Protein AF-A0A9P4TIC1-F1 (afdb_monomer)

Nearest PDB structures (foldseek):
  6qt0-assembly1_t  TM=4.769E-01  e=4.081E+00  Saccharomyces cerevisiae
  8k2d-assembly1_Lm  TM=4.586E-01  e=4.921E+00  Saccharomyces cerevisiae
  7tor-assembly1_AL40  TM=4.875E-01  e=8.109E+00  Oryctolagus cuniculus

Sequence (192 aa):
MYGHSGPHRSSSDIINNLTEQINVLRAQNDSLVAQINVLQADNARLRSQLPAPPAGQGYDPPSAGVLAMPSVLESLAVCQERFRSQGALWQCSRQDCGRPAFDQTCFREGHMAWCNTHNRVITGDYTSCSIRYGERGDCFPVEWQDRPDWRDIVERAFREHKVGRKGLDNNYLNSILFSIPYTGPHSWGGWV

Organism: Curvularia kusanoi (NCBI:txid90978)

pLDDT: mean 81.1, std 17.85, range [27.55, 97.25]

Mean predicted aligned error: 14.91 Å

Foldseek 3Di:
DDDPPDDDDDPVNVVVVVVVVVVVVVVVVVVVVVVVVVVVVVVVVVVVVDPDDDPDPPPPPQDPLLLCVLLLLQLLVLVQVVCVVVVNFDAQPDPPGRHTNSDVVCLQVVQWWAFPVVGDIGGDPDPAPDPDPVVRPRGDTHGDDDDPCLVVSNVVCVVVVSDDPSPDDPVVSCCSSPPDDDPDDPPPPDDD

Structure (mmCIF, N/CA/C/O backbone):
data_AF-A0A9P4TIC1-F1
#
_entry.id   AF-A0A9P4TIC1-F1
#
loop_
_atom_site.group_PDB
_atom_site.id
_atom_site.type_symbol
_atom_site.label_atom_id
_atom_site.label_alt_id
_atom_site.label_comp_id
_atom_site.label_asym_id
_atom_site.label_entity_id
_atom_site.label_seq_id
_atom_site.pdbx_PDB_ins_code
_atom_site.Cartn_x
_atom_site.Cartn_y
_atom_site.Cartn_z
_atom_site.occupancy
_atom_site.B_iso_or_equiv
_atom_site.auth_seq_id
_atom_site.auth_comp_id
_atom_site.auth_asym_id
_atom_site.auth_atom_id
_atom_site.pdbx_PDB_model_num
ATOM 1 N N . MET A 1 1 ? 37.102 58.159 4.425 1.00 40.16 1 MET A N 1
ATOM 2 C CA . MET A 1 1 ? 36.240 57.653 3.335 1.00 40.16 1 MET A CA 1
ATOM 3 C C . MET A 1 1 ? 36.716 56.253 2.992 1.00 40.16 1 MET A C 1
ATOM 5 O O . MET A 1 1 ? 37.894 56.081 2.715 1.00 40.16 1 MET A O 1
ATOM 9 N N . TYR A 1 2 ? 35.842 55.262 3.156 1.00 43.62 2 TYR A N 1
ATOM 10 C CA . TYR A 1 2 ? 36.156 53.837 3.054 1.00 43.62 2 TYR A CA 1
ATOM 11 C C . TYR A 1 2 ? 36.197 53.393 1.587 1.00 43.62 2 TYR A C 1
ATOM 13 O O . TYR A 1 2 ? 35.207 53.547 0.880 1.00 43.62 2 TYR A O 1
ATOM 21 N N . GLY A 1 3 ? 37.322 52.826 1.149 1.00 43.94 3 GLY A N 1
ATOM 22 C CA . GLY A 1 3 ? 37.436 52.102 -0.117 1.00 43.94 3 GLY A CA 1
ATOM 23 C C . GLY A 1 3 ? 37.705 50.629 0.168 1.00 43.94 3 GLY A C 1
ATOM 24 O O . GLY A 1 3 ? 38.845 50.244 0.410 1.00 43.94 3 GLY A O 1
ATOM 25 N N . HIS A 1 4 ? 36.655 49.810 0.206 1.00 45.78 4 HIS A N 1
ATOM 26 C CA . HIS A 1 4 ? 36.779 48.353 0.231 1.00 45.78 4 HIS A CA 1
ATOM 27 C C . HIS A 1 4 ? 37.030 47.847 -1.192 1.00 45.78 4 HIS A C 1
ATOM 29 O O . HIS A 1 4 ? 36.095 47.590 -1.945 1.00 45.78 4 HIS A O 1
ATOM 35 N N . SER A 1 5 ? 38.301 47.694 -1.554 1.00 52.38 5 SER A N 1
ATOM 36 C CA . SER A 1 5 ? 38.706 46.953 -2.749 1.00 52.38 5 SER A CA 1
ATOM 37 C C . SER A 1 5 ? 38.751 45.467 -2.401 1.00 52.38 5 SER A C 1
ATOM 39 O O . SER A 1 5 ? 39.767 44.957 -1.930 1.00 52.38 5 SER A O 1
ATOM 41 N N . GLY A 1 6 ? 37.622 44.777 -2.567 1.00 55.06 6 GLY A N 1
ATOM 42 C CA . GLY A 1 6 ? 37.592 43.314 -2.528 1.00 55.06 6 GLY A CA 1
ATOM 43 C C . GLY A 1 6 ? 38.450 42.724 -3.661 1.00 55.06 6 GLY A C 1
ATOM 44 O O . GLY A 1 6 ? 38.609 43.368 -4.701 1.00 55.06 6 GLY A O 1
ATOM 45 N N . PRO A 1 7 ? 39.027 41.524 -3.491 1.00 55.94 7 PRO A N 1
ATOM 46 C CA . PRO A 1 7 ? 39.904 40.932 -4.492 1.00 55.94 7 PRO A CA 1
ATOM 47 C C . PRO A 1 7 ? 39.115 40.598 -5.767 1.00 55.94 7 PRO A C 1
ATOM 49 O O . PRO A 1 7 ? 38.289 39.685 -5.785 1.00 55.94 7 PRO A O 1
ATOM 52 N N . HIS A 1 8 ? 39.381 41.333 -6.849 1.00 60.12 8 HIS A N 1
ATOM 53 C CA . HIS A 1 8 ? 38.900 41.009 -8.191 1.00 60.12 8 HIS A CA 1
ATOM 54 C C . HIS A 1 8 ? 39.665 39.773 -8.691 1.00 60.12 8 HIS A C 1
ATOM 56 O O . HIS A 1 8 ? 40.826 39.878 -9.084 1.00 60.12 8 HIS A O 1
ATOM 62 N N . ARG A 1 9 ? 39.039 38.589 -8.664 1.00 63.38 9 ARG A N 1
ATOM 63 C CA . ARG A 1 9 ? 39.562 37.426 -9.402 1.00 63.38 9 ARG A CA 1
ATOM 64 C C . ARG A 1 9 ? 39.592 37.764 -10.892 1.00 63.38 9 ARG A C 1
ATOM 66 O O . ARG A 1 9 ? 38.620 38.316 -11.414 1.00 63.38 9 ARG A O 1
ATOM 73 N N . SER A 1 10 ? 40.692 37.441 -11.570 1.00 84.62 10 SER A N 1
ATOM 74 C CA . SER A 1 10 ? 40.793 37.636 -13.015 1.00 84.62 10 SER A CA 1
ATOM 75 C C . SER A 1 10 ? 39.791 36.725 -13.726 1.00 84.62 10 SER A C 1
ATOM 77 O O . SER A 1 10 ? 39.548 35.598 -13.291 1.00 84.62 10 SER A O 1
ATOM 79 N N . SER A 1 11 ? 39.219 37.184 -14.843 1.00 84.06 11 SER A N 1
ATOM 80 C CA . SER A 1 11 ? 38.311 36.357 -15.658 1.00 84.06 11 SER A CA 1
ATOM 81 C C . SER A 1 11 ? 38.974 35.043 -16.093 1.00 84.06 11 SER A C 1
ATOM 83 O O . SER A 1 11 ? 38.310 34.013 -16.166 1.00 84.06 11 SER A O 1
ATOM 85 N N . SER A 1 12 ? 40.296 35.049 -16.288 1.00 86.50 12 SER A N 1
ATOM 86 C CA . SER A 1 12 ? 41.080 33.853 -16.607 1.00 86.50 12 SER A CA 1
ATOM 87 C C . SER A 1 12 ? 41.099 32.826 -15.471 1.00 86.50 12 SER A C 1
ATOM 89 O O . SER A 1 12 ? 41.002 31.630 -15.734 1.00 86.50 12 SER A O 1
ATOM 91 N N . ASP A 1 13 ? 41.154 33.266 -14.210 1.00 88.00 13 ASP A N 1
ATOM 92 C CA . ASP A 1 13 ? 41.142 32.362 -13.050 1.00 88.00 13 ASP A CA 1
ATOM 93 C C . ASP A 1 13 ? 39.781 31.677 -12.908 1.00 88.00 13 ASP A C 1
ATOM 95 O O . ASP A 1 13 ? 39.695 30.499 -12.561 1.00 88.00 13 ASP A O 1
ATOM 99 N N . ILE A 1 14 ? 38.708 32.412 -13.217 1.00 88.81 14 ILE A N 1
ATOM 100 C CA . ILE A 1 14 ? 37.342 31.884 -13.233 1.00 88.81 14 ILE A CA 1
ATOM 101 C C . ILE A 1 14 ? 37.195 30.846 -14.351 1.00 88.81 14 ILE A C 1
ATOM 103 O O . ILE A 1 14 ? 36.685 29.757 -14.099 1.00 88.81 14 ILE A O 1
ATOM 107 N N . ILE A 1 15 ? 37.679 31.142 -15.562 1.00 92.00 15 ILE A N 1
ATOM 108 C CA . ILE A 1 15 ? 37.619 30.216 -16.705 1.00 92.00 15 ILE A CA 1
ATOM 109 C C . ILE A 1 15 ? 38.413 28.934 -16.424 1.00 92.00 15 ILE A C 1
ATOM 111 O O . ILE A 1 15 ? 37.911 27.838 -16.680 1.00 92.00 15 ILE A O 1
ATOM 115 N N . ASN A 1 16 ? 39.615 29.047 -15.855 1.00 92.75 16 ASN A N 1
ATOM 116 C CA . ASN A 1 16 ? 40.435 27.886 -15.504 1.00 92.75 16 ASN A CA 1
ATOM 117 C C . ASN A 1 16 ? 39.750 27.021 -14.440 1.00 92.75 16 ASN A C 1
ATOM 119 O O . ASN A 1 16 ? 39.660 25.805 -14.600 1.00 92.75 16 ASN A O 1
ATOM 123 N N . ASN A 1 17 ? 39.188 27.649 -13.404 1.00 94.56 17 ASN A N 1
ATOM 124 C CA . ASN A 1 17 ? 38.465 26.941 -12.352 1.00 94.56 17 ASN A CA 1
ATOM 125 C C . ASN A 1 17 ? 37.212 26.225 -12.890 1.00 94.56 17 ASN A C 1
ATOM 127 O O . ASN A 1 17 ? 36.980 25.063 -12.568 1.00 94.56 17 ASN A O 1
ATOM 131 N N . LEU A 1 18 ? 36.431 26.880 -13.755 1.00 94.38 18 LEU A N 1
ATOM 132 C CA . LEU A 1 18 ? 35.264 26.264 -14.398 1.00 94.38 18 LEU A CA 1
ATOM 133 C C . LEU A 1 18 ? 35.660 25.099 -15.311 1.00 94.38 18 LEU A C 1
ATOM 135 O O . LEU A 1 18 ? 34.979 24.076 -15.334 1.00 94.38 18 LEU A O 1
ATOM 139 N N . THR A 1 19 ? 36.772 25.224 -16.036 1.00 95.19 19 THR A N 1
ATOM 140 C CA . THR A 1 19 ? 37.295 24.153 -16.897 1.00 95.19 19 THR A CA 1
ATOM 141 C C . THR A 1 19 ? 37.685 22.928 -16.072 1.00 95.19 19 THR A C 1
ATOM 143 O O . THR A 1 19 ? 37.346 21.801 -16.432 1.00 95.19 19 THR A O 1
ATOM 146 N N . GLU A 1 20 ? 38.340 23.139 -14.931 1.00 95.81 20 GLU A N 1
ATOM 147 C CA . GLU A 1 20 ? 38.695 22.069 -13.999 1.00 95.81 20 GLU A CA 1
ATOM 148 C C . GLU A 1 20 ? 37.446 21.387 -13.423 1.00 95.81 20 GLU A C 1
ATOM 150 O O . GLU A 1 20 ? 37.347 20.159 -13.450 1.00 95.81 20 GLU A O 1
ATOM 155 N N . GLN A 1 21 ? 36.439 22.164 -13.011 1.00 96.00 21 GLN A N 1
ATOM 156 C CA . GLN A 1 21 ? 35.160 21.619 -12.541 1.00 96.00 21 GLN A CA 1
ATOM 157 C C . GLN A 1 21 ? 34.445 20.785 -13.612 1.00 96.00 21 GLN A C 1
ATOM 159 O O . GLN A 1 21 ? 33.943 19.704 -13.308 1.00 96.00 21 GLN A O 1
ATOM 164 N N . ILE A 1 22 ? 34.421 21.240 -14.870 1.00 96.75 22 ILE A N 1
ATOM 165 C CA . ILE A 1 22 ? 33.817 20.492 -15.985 1.00 96.75 22 ILE A CA 1
ATOM 166 C C . ILE A 1 22 ? 34.526 19.150 -16.188 1.00 96.75 22 ILE A C 1
ATOM 168 O O . ILE A 1 22 ? 33.863 18.132 -16.397 1.00 96.75 22 ILE A O 1
ATOM 172 N N . ASN A 1 23 ? 35.856 19.126 -16.100 1.00 96.31 23 ASN A N 1
ATOM 173 C CA . ASN A 1 23 ? 36.628 17.895 -16.247 1.00 96.31 23 ASN A CA 1
ATOM 174 C C . ASN A 1 23 ? 36.345 16.908 -15.107 1.00 96.31 23 ASN A C 1
ATOM 176 O O . ASN A 1 23 ? 36.155 15.719 -15.365 1.00 96.31 23 ASN A O 1
ATOM 180 N N . VAL A 1 24 ? 36.241 17.398 -13.867 1.00 97.25 24 VAL A N 1
ATOM 181 C CA . VAL A 1 24 ? 35.862 16.575 -12.708 1.00 97.25 24 VAL A CA 1
ATOM 182 C C . VAL A 1 24 ? 34.453 16.008 -12.876 1.00 97.25 24 VAL A C 1
ATOM 184 O O . VAL A 1 24 ? 34.254 14.806 -12.707 1.00 97.25 24 VAL A O 1
ATOM 187 N N . LEU A 1 25 ? 33.481 16.839 -13.260 1.00 96.69 25 LEU A N 1
ATOM 188 C CA . LEU A 1 25 ? 32.098 16.403 -13.477 1.00 96.69 25 LEU A CA 1
ATOM 189 C C . LEU A 1 25 ? 31.993 15.362 -14.595 1.00 96.69 25 LEU A C 1
ATOM 191 O O . LEU A 1 25 ? 31.240 14.398 -14.467 1.00 96.69 25 LEU A O 1
ATOM 195 N N . ARG A 1 26 ? 32.765 15.519 -15.676 1.00 97.06 26 ARG A N 1
ATOM 196 C CA . ARG A 1 26 ? 32.809 14.539 -16.766 1.00 97.06 26 ARG A CA 1
ATOM 197 C C . ARG A 1 26 ? 33.345 13.194 -16.276 1.00 97.06 26 ARG A C 1
ATOM 199 O O . ARG A 1 26 ? 32.687 12.182 -16.481 1.00 97.06 26 ARG A O 1
ATOM 206 N N . ALA A 1 27 ? 34.459 13.197 -15.544 1.00 95.25 27 ALA A N 1
ATOM 207 C CA . ALA A 1 27 ? 35.031 11.977 -14.975 1.00 95.25 27 ALA A CA 1
ATOM 208 C C . ALA A 1 27 ? 34.074 11.282 -13.986 1.00 95.25 27 ALA A C 1
ATOM 210 O O . ALA A 1 27 ? 33.971 10.054 -13.968 1.00 95.25 27 ALA A O 1
ATOM 211 N N . GLN A 1 28 ? 33.339 12.056 -13.181 1.00 96.88 28 GLN A N 1
ATOM 212 C CA . GLN A 1 28 ? 32.307 11.516 -12.293 1.00 96.88 28 GLN A CA 1
ATOM 213 C C . GLN A 1 28 ? 31.154 10.878 -13.074 1.00 96.88 28 GLN A C 1
ATOM 215 O O . GLN A 1 28 ? 30.699 9.797 -12.706 1.00 96.88 28 GLN A O 1
ATOM 220 N N . ASN A 1 29 ? 30.701 11.511 -14.158 1.00 96.25 29 ASN A N 1
ATOM 221 C CA . ASN A 1 29 ? 29.637 10.975 -15.003 1.00 96.25 29 ASN A CA 1
ATOM 222 C C . ASN A 1 29 ? 30.065 9.659 -15.673 1.00 96.25 29 ASN A C 1
ATOM 224 O O . ASN A 1 29 ? 29.351 8.664 -15.579 1.00 96.25 29 ASN A O 1
ATOM 228 N N . ASP A 1 30 ? 31.275 9.612 -16.231 1.00 96.88 30 ASP A N 1
ATOM 229 C CA . ASP A 1 30 ? 31.824 8.400 -16.850 1.00 96.88 30 ASP A CA 1
ATOM 230 C C . ASP A 1 30 ? 31.919 7.241 -15.840 1.00 96.88 30 ASP A C 1
ATOM 232 O O . ASP A 1 30 ? 31.562 6.100 -16.145 1.00 96.88 30 ASP A O 1
ATOM 236 N N . SER A 1 31 ? 32.324 7.539 -14.599 1.00 97.19 31 SER A N 1
ATOM 237 C CA . SER A 1 31 ? 32.363 6.563 -13.503 1.00 97.19 31 SER A CA 1
ATOM 238 C C . SER A 1 31 ? 30.971 6.039 -13.129 1.00 97.19 31 SER A C 1
ATOM 240 O O . SER A 1 31 ? 30.783 4.832 -12.963 1.00 97.19 31 SER A O 1
ATOM 242 N N . LEU A 1 32 ? 29.968 6.918 -13.037 1.00 96.69 32 LEU A N 1
ATOM 243 C CA . LEU A 1 32 ? 28.588 6.522 -12.741 1.00 96.69 32 LEU A CA 1
ATOM 244 C C . LEU A 1 32 ? 27.988 5.669 -13.863 1.00 96.69 32 LEU A C 1
ATOM 246 O O . LEU A 1 32 ? 27.342 4.659 -13.586 1.00 96.69 32 LEU A O 1
ATOM 250 N N . VAL A 1 33 ? 28.239 6.025 -15.124 1.00 96.19 33 VAL A N 1
ATOM 251 C CA . VAL A 1 33 ? 27.802 5.240 -16.287 1.00 96.19 33 VAL A CA 1
ATOM 252 C C . VAL A 1 33 ? 28.410 3.837 -16.253 1.00 96.19 33 VAL A C 1
ATOM 254 O O . VAL A 1 33 ? 27.696 2.853 -16.454 1.00 96.19 33 VAL A O 1
ATOM 257 N N . ALA A 1 34 ? 29.700 3.717 -15.930 1.00 95.69 34 ALA A N 1
ATOM 258 C CA . ALA A 1 34 ? 30.347 2.417 -15.776 1.00 95.69 34 ALA A CA 1
ATOM 259 C C . ALA A 1 34 ? 29.697 1.575 -14.662 1.00 95.69 34 ALA A C 1
ATOM 261 O O . ALA A 1 34 ? 29.415 0.395 -14.871 1.00 95.69 34 ALA A O 1
ATOM 262 N N . GLN A 1 35 ? 29.391 2.179 -13.508 1.00 95.81 35 GLN A N 1
ATOM 263 C CA . GLN A 1 35 ? 28.710 1.492 -12.403 1.00 95.81 35 GLN A CA 1
ATOM 264 C C . GLN A 1 35 ? 27.300 1.022 -12.784 1.00 95.81 35 GLN A C 1
ATOM 266 O O . GLN A 1 35 ? 26.925 -0.107 -12.470 1.00 95.81 35 GLN A O 1
ATOM 271 N N . ILE A 1 36 ? 26.529 1.848 -13.500 1.00 94.94 36 ILE A N 1
ATOM 272 C CA . ILE A 1 36 ? 25.192 1.480 -13.988 1.00 94.94 36 ILE A CA 1
ATOM 273 C C . ILE A 1 36 ? 25.274 0.262 -14.910 1.00 94.94 36 ILE A C 1
ATOM 275 O O . ILE A 1 36 ? 24.487 -0.670 -14.751 1.00 94.94 36 ILE A O 1
ATOM 279 N N . ASN A 1 37 ? 26.242 0.233 -15.826 1.00 95.00 37 ASN A N 1
ATOM 280 C CA . ASN A 1 37 ? 26.416 -0.890 -16.748 1.00 95.00 37 ASN A CA 1
ATOM 281 C C . ASN A 1 37 ? 26.729 -2.197 -16.004 1.00 95.00 37 ASN A C 1
ATOM 283 O O . ASN A 1 37 ? 26.164 -3.242 -16.329 1.00 95.00 37 ASN A O 1
ATOM 287 N N . VAL A 1 38 ? 27.575 -2.141 -14.968 1.00 95.88 38 VAL A N 1
ATOM 288 C CA . VAL A 1 38 ? 27.867 -3.303 -14.111 1.00 95.88 38 VAL A CA 1
ATOM 289 C C . VAL A 1 38 ? 26.603 -3.780 -13.393 1.00 95.88 38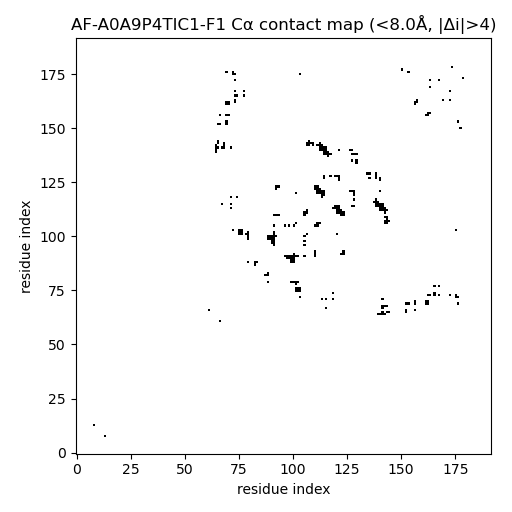 VAL A C 1
ATOM 291 O O . VAL A 1 38 ? 26.266 -4.959 -13.468 1.00 95.88 38 VAL A O 1
ATOM 294 N N . LEU A 1 39 ? 25.847 -2.870 -12.771 1.00 92.25 39 LEU A N 1
ATOM 295 C CA . LEU A 1 39 ? 24.605 -3.212 -12.068 1.00 92.25 39 LEU A CA 1
ATOM 296 C C . LEU A 1 39 ? 23.529 -3.776 -13.004 1.00 92.25 39 LEU A C 1
ATOM 298 O O . LEU A 1 39 ? 22.749 -4.642 -12.606 1.00 92.25 39 LEU A O 1
ATOM 302 N N . GLN A 1 40 ? 23.462 -3.304 -14.248 1.00 88.62 40 GLN A N 1
ATOM 303 C CA . GLN A 1 40 ? 22.560 -3.854 -15.258 1.00 88.62 40 GLN A CA 1
ATOM 304 C C . GLN A 1 40 ? 22.958 -5.279 -15.653 1.00 88.62 40 GLN A C 1
ATOM 306 O O . GLN A 1 40 ? 22.089 -6.150 -15.730 1.00 88.62 40 GLN A O 1
ATOM 311 N N . ALA A 1 41 ? 24.255 -5.535 -15.844 1.00 88.75 41 ALA A N 1
ATOM 312 C CA . ALA A 1 41 ? 24.767 -6.869 -16.142 1.00 88.75 41 ALA A CA 1
ATOM 313 C C . ALA A 1 41 ? 24.531 -7.846 -14.978 1.00 88.75 41 ALA A C 1
ATOM 315 O O . ALA A 1 41 ? 24.048 -8.960 -15.193 1.00 88.75 41 ALA A O 1
ATOM 316 N N . ASP A 1 42 ? 24.790 -7.419 -13.741 1.00 89.12 42 ASP A N 1
ATOM 317 C CA . ASP A 1 42 ? 24.531 -8.229 -12.549 1.00 89.12 42 ASP A CA 1
ATOM 318 C C . ASP A 1 42 ? 23.035 -8.522 -12.376 1.00 89.12 42 ASP A C 1
ATOM 320 O O . ASP A 1 42 ? 22.663 -9.668 -12.120 1.00 89.12 42 ASP A O 1
ATOM 324 N N . ASN A 1 43 ? 22.158 -7.536 -12.593 1.00 83.31 43 ASN A N 1
ATOM 325 C CA . ASN A 1 43 ? 20.708 -7.750 -12.571 1.00 83.31 43 ASN A CA 1
ATOM 326 C C . ASN A 1 43 ? 20.251 -8.751 -13.639 1.00 83.31 43 ASN A C 1
ATOM 328 O O . ASN A 1 43 ? 19.404 -9.602 -13.361 1.00 83.31 43 ASN A O 1
ATOM 332 N N . ALA A 1 44 ? 20.801 -8.676 -14.854 1.00 81.62 44 ALA A N 1
ATOM 333 C CA . ALA A 1 44 ? 20.499 -9.637 -15.911 1.00 81.62 44 ALA A CA 1
ATOM 334 C C . ALA A 1 44 ? 20.943 -11.055 -15.517 1.00 81.62 44 ALA A C 1
ATOM 336 O O . ALA A 1 44 ? 20.181 -12.011 -15.680 1.00 81.62 44 ALA A O 1
ATOM 337 N N . ARG A 1 45 ? 22.134 -11.187 -14.916 1.00 89.25 45 ARG A N 1
ATOM 338 C CA . ARG A 1 45 ? 22.642 -12.467 -14.410 1.00 89.25 45 ARG A CA 1
ATOM 339 C C . ARG A 1 45 ? 21.752 -13.026 -13.302 1.00 89.25 45 ARG A C 1
ATOM 341 O O . ARG A 1 45 ? 21.365 -14.187 -13.382 1.00 89.25 45 ARG A O 1
ATOM 348 N N . LEU A 1 46 ? 21.382 -12.223 -12.307 1.00 85.31 46 LEU A N 1
ATOM 349 C CA . LEU A 1 46 ? 20.502 -12.662 -11.218 1.00 85.31 46 LEU A CA 1
ATOM 350 C C . LEU A 1 46 ? 19.141 -13.122 -11.748 1.00 85.31 46 LEU A C 1
ATOM 352 O O . LEU A 1 46 ? 18.659 -14.180 -11.357 1.00 85.31 46 LEU A O 1
ATOM 356 N N . ARG A 1 47 ? 18.560 -12.395 -12.709 1.00 78.50 47 ARG A N 1
ATOM 357 C CA . ARG A 1 47 ? 17.307 -12.803 -13.362 1.00 78.50 47 ARG A CA 1
ATOM 358 C C . ARG A 1 47 ? 17.421 -14.138 -14.092 1.00 78.50 47 ARG A C 1
ATOM 360 O O . ARG A 1 47 ? 16.469 -14.902 -14.065 1.00 78.50 47 ARG A O 1
ATOM 367 N N . SER A 1 48 ? 18.569 -14.435 -14.703 1.00 79.31 48 SER A N 1
ATOM 368 C CA . SER A 1 48 ? 18.800 -15.729 -15.364 1.00 79.31 48 SER A CA 1
ATOM 369 C C . SER A 1 48 ? 18.972 -16.906 -14.394 1.00 79.31 48 SER A C 1
ATOM 371 O O . SER A 1 48 ? 18.802 -18.052 -14.793 1.00 79.31 48 SER A O 1
ATOM 373 N N . GLN A 1 49 ? 19.315 -16.629 -13.132 1.00 83.50 49 GLN A N 1
ATOM 374 C CA . GLN A 1 49 ? 19.471 -17.641 -12.081 1.00 83.50 49 GLN A CA 1
ATOM 375 C C . GLN A 1 49 ? 18.160 -17.942 -11.353 1.00 83.50 49 GLN A C 1
ATOM 377 O O . GLN A 1 49 ? 18.061 -18.959 -10.666 1.00 83.50 49 GLN A O 1
ATOM 382 N N . LEU A 1 50 ? 17.161 -17.066 -11.479 1.00 73.19 50 LEU A N 1
ATOM 383 C CA . LEU A 1 50 ? 15.841 -17.325 -10.931 1.00 73.19 50 LEU A CA 1
ATOM 384 C C . LEU A 1 50 ? 15.167 -18.427 -11.759 1.00 73.19 50 LEU A C 1
ATOM 386 O O . LEU A 1 50 ? 15.209 -18.375 -12.992 1.00 73.19 50 LEU A O 1
ATOM 390 N N . PRO A 1 51 ? 14.545 -19.428 -11.110 1.00 67.88 51 PRO A N 1
ATOM 391 C CA . PRO A 1 51 ? 13.757 -20.416 -11.826 1.00 67.88 51 PRO A CA 1
ATOM 392 C C . PRO A 1 51 ? 12.691 -19.694 -12.649 1.00 67.88 51 PRO A C 1
ATOM 394 O O . PRO A 1 51 ? 12.080 -18.730 -12.177 1.00 67.88 51 PRO A O 1
ATOM 397 N N . ALA A 1 52 ? 12.473 -20.156 -13.884 1.00 61.66 52 ALA A N 1
ATOM 398 C CA . ALA A 1 52 ? 11.354 -19.672 -14.677 1.00 61.66 52 ALA A CA 1
ATOM 399 C C . ALA A 1 52 ? 10.075 -19.815 -13.834 1.00 61.66 52 ALA A C 1
ATOM 401 O O . ALA A 1 52 ? 9.900 -20.859 -13.191 1.00 61.66 52 ALA A O 1
ATOM 402 N N . PRO A 1 53 ? 9.203 -18.789 -13.790 1.00 56.12 53 PRO A N 1
ATOM 403 C CA . PRO A 1 53 ? 7.945 -18.915 -13.076 1.00 56.12 53 PRO A CA 1
ATOM 404 C C . PRO A 1 53 ? 7.225 -20.162 -13.601 1.00 56.12 53 PRO A C 1
ATOM 406 O O . PRO A 1 53 ? 7.253 -20.408 -14.813 1.00 56.12 53 PRO A O 1
ATOM 409 N N . PRO A 1 54 ? 6.651 -20.990 -12.713 1.00 53.69 54 PRO A N 1
ATOM 410 C CA . PRO A 1 54 ? 6.064 -22.262 -13.101 1.00 53.69 54 PRO A CA 1
ATOM 411 C C . PRO A 1 54 ? 5.052 -22.040 -14.225 1.00 53.69 54 PRO A C 1
ATOM 413 O O . PRO A 1 54 ? 4.055 -21.336 -14.059 1.00 53.69 54 PRO A O 1
ATOM 416 N N . ALA A 1 55 ? 5.330 -22.632 -15.387 1.00 48.91 55 ALA A N 1
ATOM 417 C CA . ALA A 1 55 ? 4.412 -22.630 -16.511 1.00 48.91 55 ALA A CA 1
ATOM 418 C C . ALA A 1 55 ? 3.160 -23.413 -16.095 1.00 48.91 55 ALA A C 1
ATOM 420 O O . ALA A 1 55 ? 3.202 -24.636 -15.991 1.00 48.91 55 ALA A O 1
ATOM 421 N N . GLY A 1 56 ? 2.065 -22.707 -15.805 1.00 48.00 56 GLY A N 1
ATOM 422 C CA . GLY A 1 56 ? 0.770 -23.333 -15.525 1.00 48.00 56 GLY A CA 1
ATOM 423 C C . GLY A 1 56 ? 0.076 -22.939 -14.222 1.00 48.00 56 GLY A C 1
ATOM 424 O O . GLY A 1 56 ? -1.036 -23.406 -14.000 1.00 48.00 56 GLY A O 1
ATOM 425 N N . GLN A 1 57 ? 0.635 -22.058 -13.387 1.00 47.44 57 GLN A N 1
ATOM 426 C CA . GLN A 1 57 ? -0.230 -21.308 -12.471 1.00 47.44 57 GLN A CA 1
ATOM 427 C C . GLN A 1 57 ? -0.885 -20.208 -13.297 1.00 47.44 57 GLN A C 1
ATOM 429 O O . GLN A 1 57 ? -0.194 -19.303 -13.761 1.00 47.44 57 GLN A O 1
ATOM 434 N N . GLY A 1 58 ? -2.189 -20.335 -13.560 1.00 46.75 58 GLY A N 1
ATOM 435 C CA . GLY A 1 58 ? -2.977 -19.270 -14.170 1.00 46.75 58 GLY A CA 1
ATOM 436 C C . GLY A 1 58 ? -2.716 -17.991 -13.389 1.00 46.75 58 GLY A C 1
ATOM 437 O O . GLY A 1 58 ? -3.125 -17.868 -12.238 1.00 46.75 58 GLY A O 1
ATOM 438 N N . TYR A 1 59 ? -1.930 -17.088 -13.971 1.00 54.41 59 TYR A N 1
ATOM 439 C CA . TYR A 1 59 ? -1.649 -15.805 -13.358 1.00 54.41 59 TYR A CA 1
ATOM 440 C C . TYR A 1 59 ? -2.893 -14.967 -13.601 1.00 54.41 59 TYR A C 1
ATOM 442 O O . TYR A 1 59 ? -2.969 -14.219 -14.576 1.00 54.41 59 TYR A O 1
ATOM 450 N N . ASP A 1 60 ? -3.914 -15.184 -12.773 1.00 65.94 60 ASP A N 1
ATOM 451 C CA . ASP A 1 60 ? -5.124 -14.392 -12.855 1.00 65.94 60 ASP A CA 1
ATOM 452 C C . ASP A 1 60 ? -4.712 -12.938 -12.619 1.00 65.94 60 ASP A C 1
ATOM 454 O O . ASP A 1 60 ? -4.160 -12.606 -11.551 1.00 65.94 60 ASP A O 1
ATOM 458 N N . PRO A 1 61 ? -4.902 -12.062 -13.625 1.00 76.19 61 PRO A N 1
ATOM 459 C CA . PRO A 1 61 ? -4.497 -10.680 -13.498 1.00 76.19 61 PRO A CA 1
ATOM 460 C C . PRO A 1 61 ? -5.158 -10.107 -12.241 1.00 76.19 61 PRO A C 1
ATOM 462 O O . PRO A 1 61 ? -6.326 -10.405 -11.968 1.00 76.19 61 PRO A O 1
ATOM 465 N N . PRO A 1 62 ? -4.422 -9.327 -11.432 1.00 82.81 62 PRO A N 1
ATOM 466 C CA . PRO A 1 62 ? -4.967 -8.788 -10.201 1.00 82.81 62 PRO A CA 1
ATOM 467 C C . PRO A 1 62 ? -6.246 -8.015 -10.504 1.00 82.81 62 PRO A C 1
ATOM 469 O O . PRO A 1 62 ? -6.267 -7.123 -11.356 1.00 82.81 62 PRO A O 1
ATOM 472 N N . SER A 1 63 ? -7.319 -8.387 -9.805 1.00 87.62 63 SER A N 1
ATOM 473 C CA . SER A 1 63 ? -8.590 -7.684 -9.901 1.00 87.62 63 SER A CA 1
ATOM 474 C C . SER A 1 63 ? -8.396 -6.216 -9.512 1.00 87.62 63 SER A C 1
ATOM 476 O O . SER A 1 63 ? -7.444 -5.850 -8.814 1.00 87.62 63 SER A O 1
ATOM 478 N N . ALA A 1 64 ? -9.327 -5.351 -9.913 1.00 87.19 64 ALA A N 1
ATOM 479 C CA . ALA A 1 64 ? -9.282 -3.950 -9.503 1.00 87.19 64 ALA A CA 1
ATOM 480 C C . ALA A 1 64 ? -9.232 -3.792 -7.965 1.00 87.19 64 ALA A C 1
ATOM 482 O O . ALA A 1 64 ? -8.657 -2.823 -7.474 1.00 8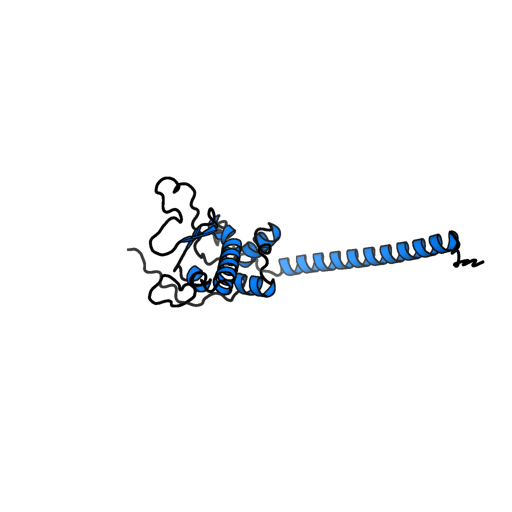7.19 64 ALA A O 1
ATOM 483 N N . GLY A 1 65 ? -9.791 -4.750 -7.209 1.00 88.94 65 GLY A N 1
ATOM 484 C CA . GLY A 1 65 ? -9.838 -4.703 -5.747 1.00 88.94 65 GLY A CA 1
ATOM 485 C C . GLY A 1 65 ? -8.462 -4.985 -5.163 1.00 88.94 65 GLY A C 1
ATOM 486 O O . GLY A 1 65 ? -7.962 -4.211 -4.351 1.00 88.94 65 GLY A O 1
ATOM 487 N N . VAL A 1 66 ? -7.795 -6.016 -5.689 1.00 90.12 66 VAL A N 1
ATOM 488 C CA . VAL A 1 66 ? -6.400 -6.344 -5.366 1.00 90.12 66 VAL A CA 1
ATOM 489 C C . VAL A 1 66 ? -5.478 -5.160 -5.652 1.00 90.12 66 VAL A C 1
ATOM 491 O O . VAL A 1 66 ? -4.668 -4.784 -4.807 1.00 90.12 66 VAL A O 1
ATOM 494 N N . LEU A 1 67 ? -5.635 -4.524 -6.817 1.00 92.12 67 LEU A N 1
ATOM 495 C CA . LEU A 1 67 ? -4.840 -3.352 -7.195 1.00 92.12 67 LEU A CA 1
ATOM 496 C C . LEU A 1 67 ? -5.104 -2.124 -6.308 1.00 92.12 67 LEU A C 1
ATOM 498 O O . LEU A 1 67 ? -4.241 -1.250 -6.211 1.00 92.12 67 LEU A O 1
ATOM 502 N N . ALA A 1 68 ? -6.271 -2.039 -5.669 1.00 93.00 68 ALA A N 1
ATOM 503 C CA . ALA A 1 68 ? -6.615 -0.963 -4.744 1.00 93.00 68 ALA A CA 1
ATOM 504 C C . ALA A 1 68 ? -6.100 -1.211 -3.314 1.00 93.00 68 ALA A C 1
ATOM 506 O O . ALA A 1 68 ? -5.902 -0.243 -2.574 1.00 93.00 68 ALA A O 1
ATOM 507 N N . MET A 1 69 ? -5.839 -2.467 -2.921 1.00 93.44 69 MET A N 1
ATOM 508 C CA . MET A 1 69 ? -5.499 -2.834 -1.536 1.00 93.44 69 MET A CA 1
ATOM 509 C C . MET A 1 69 ? -4.354 -2.018 -0.915 1.00 93.44 69 MET A C 1
ATOM 511 O O . MET A 1 69 ? -4.516 -1.597 0.231 1.00 93.44 69 MET A O 1
ATOM 515 N N . PRO A 1 70 ? -3.228 -1.721 -1.600 1.00 94.62 70 PRO A N 1
ATOM 516 C CA . PRO A 1 70 ? -2.174 -0.907 -0.992 1.00 94.62 70 PRO A CA 1
ATOM 517 C C . PRO A 1 70 ? -2.675 0.475 -0.540 1.00 94.62 70 PRO A C 1
ATOM 519 O O . PRO A 1 70 ? -2.335 0.938 0.549 1.00 94.62 70 PRO A O 1
ATOM 522 N N . SER A 1 71 ? -3.537 1.116 -1.338 1.00 94.69 71 SER A N 1
ATOM 523 C CA . SER A 1 71 ? -4.122 2.417 -0.986 1.00 94.69 71 SER A CA 1
ATOM 524 C C . SER A 1 71 ? -5.156 2.300 0.131 1.00 94.69 71 SER A C 1
ATOM 526 O O . SER A 1 71 ? -5.247 3.196 0.972 1.00 94.69 71 SER A O 1
ATOM 528 N N . VAL A 1 72 ? -5.891 1.184 0.182 1.00 94.50 72 VAL A N 1
ATOM 529 C CA . VAL A 1 72 ? -6.820 0.863 1.275 1.00 94.50 72 VAL A CA 1
ATOM 530 C C . VAL A 1 72 ? -6.084 0.717 2.604 1.00 94.50 72 VAL A C 1
ATOM 532 O O . VAL A 1 72 ? -6.488 1.338 3.584 1.00 94.50 72 VAL A O 1
ATOM 535 N N . LEU A 1 73 ? -4.983 -0.039 2.647 1.00 94.62 73 LEU A N 1
ATOM 536 C CA . LEU A 1 73 ? -4.188 -0.215 3.867 1.00 94.62 73 LEU A CA 1
ATOM 537 C C . LEU A 1 73 ? -3.614 1.114 4.375 1.00 94.62 73 LEU A C 1
ATOM 539 O O . LEU A 1 73 ? -3.670 1.394 5.573 1.00 94.62 73 LEU A O 1
ATOM 543 N N . GLU A 1 74 ? -3.122 1.959 3.465 1.00 95.25 74 GLU A N 1
ATOM 544 C CA . GLU A 1 74 ? -2.690 3.319 3.795 1.00 95.25 74 GLU A CA 1
ATOM 545 C C . GLU A 1 74 ? -3.862 4.154 4.345 1.00 95.25 74 GLU A C 1
ATOM 547 O O . GLU A 1 74 ? -3.724 4.813 5.373 1.00 95.25 74 GLU A O 1
ATOM 552 N N . SER A 1 75 ? -5.038 4.109 3.706 1.00 95.19 75 SER A N 1
ATOM 553 C CA . SER A 1 75 ? -6.231 4.829 4.176 1.00 95.19 75 SER A CA 1
ATOM 554 C C . SER A 1 75 ? -6.691 4.369 5.561 1.00 95.19 75 SER A C 1
ATOM 556 O O . SER A 1 75 ? -7.022 5.210 6.394 1.00 95.19 75 SER A O 1
ATOM 558 N N . LEU A 1 76 ? -6.680 3.061 5.833 1.00 94.62 76 LEU A N 1
ATOM 559 C CA . LEU A 1 76 ? -7.009 2.501 7.145 1.00 94.62 76 LEU A CA 1
ATOM 560 C C . LEU A 1 76 ? -6.067 3.040 8.224 1.00 94.62 76 LEU A C 1
ATOM 562 O O . LEU A 1 76 ? -6.529 3.512 9.261 1.00 94.62 76 LEU A O 1
ATOM 566 N N . ALA A 1 77 ? -4.759 3.045 7.959 1.00 94.38 77 ALA A N 1
ATOM 567 C CA . ALA A 1 77 ? -3.764 3.574 8.887 1.00 94.38 77 ALA A CA 1
ATOM 568 C C . ALA A 1 77 ? -3.959 5.073 9.168 1.00 94.38 77 ALA A C 1
ATOM 570 O O . ALA A 1 77 ? -3.983 5.483 10.329 1.00 94.38 77 ALA A O 1
ATOM 571 N N . VAL A 1 78 ? -4.198 5.875 8.126 1.00 94.94 78 VAL A N 1
ATOM 572 C CA . VAL A 1 78 ? -4.492 7.313 8.259 1.00 94.94 78 VAL A CA 1
ATOM 573 C C . VAL A 1 78 ? -5.754 7.545 9.086 1.00 94.94 78 VAL A C 1
ATOM 575 O O . VAL A 1 78 ? -5.766 8.388 9.984 1.00 94.94 78 VAL A O 1
ATOM 578 N N . CYS A 1 79 ? -6.828 6.800 8.813 1.00 93.62 79 CYS A N 1
ATOM 579 C CA . CYS A 1 79 ? -8.050 6.875 9.605 1.00 93.62 79 CYS A CA 1
ATOM 580 C C . CYS A 1 79 ? -7.772 6.515 11.065 1.00 93.62 79 CYS A C 1
ATOM 582 O O . CYS A 1 79 ? -8.168 7.259 11.960 1.00 93.62 79 CYS A O 1
ATOM 584 N N . GLN A 1 80 ? -7.039 5.433 11.316 1.00 93.69 80 GLN A N 1
ATOM 585 C CA . GLN A 1 80 ? -6.690 5.017 12.666 1.00 93.69 80 GLN A CA 1
ATOM 586 C C . GLN A 1 80 ? -5.959 6.121 13.443 1.00 93.69 80 GLN A C 1
ATOM 588 O O . GLN A 1 80 ? -6.371 6.446 14.555 1.00 93.69 80 GLN A O 1
ATOM 593 N N . GLU A 1 81 ? -4.912 6.722 12.874 1.00 94.25 81 GLU A N 1
ATOM 594 C CA . GLU A 1 81 ? -4.157 7.810 13.512 1.00 94.25 81 GLU A CA 1
ATOM 595 C C . GLU A 1 81 ? -5.008 9.064 13.732 1.00 94.25 81 GLU A C 1
ATOM 597 O O . GLU A 1 81 ? -4.987 9.665 14.813 1.00 94.25 81 GLU A O 1
ATOM 602 N N . ARG A 1 82 ? -5.823 9.432 12.739 1.00 94.31 82 ARG A N 1
ATOM 603 C CA . ARG A 1 82 ? -6.723 10.584 12.828 1.00 94.31 82 ARG A CA 1
ATOM 604 C C . ARG A 1 82 ? -7.742 10.418 13.952 1.00 94.31 82 ARG A C 1
ATOM 606 O O . ARG A 1 82 ? -7.875 11.304 14.786 1.00 94.31 82 ARG A O 1
ATOM 613 N N . PHE A 1 83 ? -8.450 9.294 14.008 1.00 93.38 83 PHE A N 1
ATOM 614 C CA . PHE A 1 83 ? -9.454 9.071 15.051 1.00 93.38 83 PHE A CA 1
ATOM 615 C C . PHE A 1 83 ? -8.816 8.850 16.427 1.00 93.38 83 PHE A C 1
ATOM 617 O O . PHE A 1 83 ? -9.383 9.275 17.433 1.00 93.38 83 PHE A O 1
ATOM 624 N N . ARG A 1 84 ? -7.612 8.261 16.485 1.00 93.62 84 ARG A N 1
ATOM 625 C CA . ARG A 1 84 ? -6.837 8.135 17.728 1.00 93.62 84 ARG A CA 1
ATOM 626 C C . ARG A 1 84 ? -6.473 9.499 18.304 1.00 93.62 84 ARG A C 1
ATOM 628 O O . ARG A 1 84 ? -6.721 9.731 19.481 1.00 93.62 84 ARG A O 1
ATOM 635 N N . SER A 1 85 ? -5.927 10.399 17.487 1.00 94.56 85 SER A N 1
ATOM 636 C CA . SER A 1 85 ? -5.537 11.746 17.936 1.00 94.56 85 SER A CA 1
ATOM 637 C C . SER A 1 85 ? -6.732 12.605 18.366 1.00 94.56 85 SER A C 1
ATOM 639 O O . SER A 1 85 ? -6.583 13.483 19.208 1.00 94.56 85 SER A O 1
ATOM 641 N N . GLN A 1 86 ? -7.927 12.312 17.848 1.00 95.25 86 GLN A N 1
ATOM 642 C CA . GLN A 1 86 ? -9.182 12.963 18.235 1.00 95.25 86 GLN A CA 1
ATOM 643 C C . GLN A 1 86 ? -9.867 12.329 19.458 1.00 95.25 86 GLN A C 1
ATOM 645 O O . GLN A 1 86 ? -10.909 12.821 19.882 1.00 95.25 86 GLN A O 1
ATOM 650 N N . GLY A 1 87 ? -9.343 11.225 20.005 1.00 93.19 87 GLY A N 1
ATOM 651 C CA . GLY A 1 87 ? -10.005 10.484 21.087 1.00 93.19 87 GLY A CA 1
ATOM 652 C C . GLY A 1 87 ? -11.332 9.831 20.674 1.00 93.19 87 GLY A C 1
ATOM 653 O O . GLY A 1 87 ? -12.139 9.484 21.528 1.00 93.19 87 GLY A O 1
ATOM 654 N N . ALA A 1 88 ? -11.561 9.661 19.370 1.00 93.25 88 ALA A N 1
ATOM 655 C CA . ALA A 1 88 ? -12.794 9.133 18.782 1.00 93.25 88 ALA A CA 1
ATOM 656 C C . ALA A 1 88 ? -12.581 7.753 18.12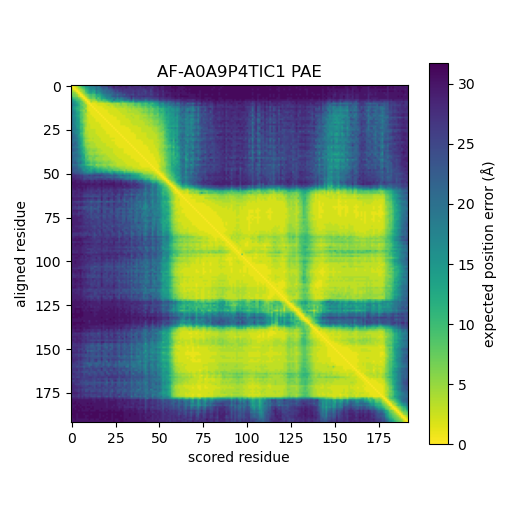8 1.00 93.25 88 ALA A C 1
ATOM 658 O O . ALA A 1 88 ? -13.359 7.322 17.273 1.00 93.25 88 ALA A O 1
ATOM 659 N N . LEU A 1 89 ? -11.495 7.062 18.490 1.00 92.50 89 LEU A N 1
ATOM 660 C CA . LEU A 1 89 ? -11.202 5.723 17.994 1.00 92.50 89 LEU A CA 1
ATOM 661 C C . LEU A 1 89 ? -12.087 4.699 18.708 1.00 92.50 89 LEU A C 1
ATOM 663 O O . LEU A 1 89 ? -11.886 4.376 19.875 1.00 92.50 89 LEU A O 1
ATOM 667 N N . TRP A 1 90 ? -13.062 4.193 17.970 1.00 90.06 90 TRP A N 1
ATOM 668 C CA . TRP A 1 90 ? -13.990 3.157 18.391 1.00 90.06 90 TRP A CA 1
ATOM 669 C C . TRP A 1 90 ? -13.406 1.761 18.142 1.00 90.06 90 TRP A C 1
ATOM 671 O O . TRP A 1 90 ? -12.385 1.601 17.465 1.00 90.06 90 TRP A O 1
ATOM 681 N N . GLN A 1 91 ? -14.046 0.748 18.724 1.00 92.31 91 GLN A N 1
ATOM 682 C CA . GLN A 1 91 ? -13.678 -0.653 18.541 1.00 92.31 91 GLN A CA 1
ATOM 683 C C . GLN A 1 91 ? -14.314 -1.237 17.276 1.00 92.31 91 GLN A C 1
ATOM 685 O O . GLN A 1 91 ? -15.320 -0.738 16.771 1.00 92.31 91 GLN A O 1
ATOM 690 N N . CYS A 1 92 ? -13.709 -2.308 16.773 1.00 90.25 92 CYS A N 1
ATOM 691 C CA . CYS A 1 92 ? -14.238 -3.149 15.716 1.00 90.25 92 CYS A CA 1
ATOM 692 C C . CYS A 1 92 ? -15.673 -3.578 16.054 1.00 90.25 92 CYS A C 1
ATOM 694 O O . CYS A 1 92 ? -15.972 -3.932 17.192 1.00 90.25 92 CYS A O 1
ATOM 696 N N . SER A 1 93 ? -16.560 -3.573 15.056 1.00 86.38 93 SER A N 1
ATOM 697 C CA . SER A 1 93 ? -17.980 -3.902 15.231 1.00 86.38 93 SER A CA 1
ATOM 698 C C . SER A 1 93 ? -18.246 -5.370 15.579 1.00 86.38 93 SER A C 1
ATOM 700 O O . SER A 1 93 ? -19.367 -5.715 15.948 1.00 86.38 93 SER A O 1
ATOM 702 N N . ARG A 1 94 ? -17.246 -6.245 15.436 1.00 88.00 94 ARG A N 1
ATOM 703 C CA . ARG A 1 94 ? -17.359 -7.669 15.747 1.00 88.00 94 ARG A CA 1
ATOM 704 C C . ARG A 1 94 ? -17.230 -7.881 17.263 1.00 88.00 94 ARG A C 1
ATOM 706 O O . ARG A 1 94 ? -16.223 -7.489 17.853 1.00 88.00 94 ARG A O 1
ATOM 713 N N . GLN A 1 95 ? -18.249 -8.492 17.878 1.00 84.38 95 GLN A N 1
ATOM 714 C CA . GLN A 1 95 ? -18.414 -8.577 19.342 1.00 84.38 95 GLN A CA 1
ATOM 715 C C . GLN A 1 95 ? -17.238 -9.240 20.082 1.00 84.38 95 GLN A C 1
ATOM 717 O O . GLN A 1 95 ? -16.976 -8.904 21.232 1.00 84.38 95 GLN A O 1
ATOM 722 N N . ASP A 1 96 ? -16.524 -10.156 19.432 1.00 89.38 96 ASP A N 1
ATOM 723 C CA . ASP A 1 96 ? -15.413 -10.946 19.975 1.00 89.38 96 ASP A CA 1
ATOM 724 C C . ASP A 1 96 ? -14.021 -10.365 19.658 1.00 89.38 96 ASP A C 1
ATOM 726 O O . ASP A 1 96 ? -13.013 -10.903 20.111 1.00 89.38 96 ASP A O 1
ATOM 730 N N . CYS A 1 97 ? -13.929 -9.274 18.889 1.00 90.25 97 CYS A N 1
ATOM 731 C CA . CYS A 1 97 ? -12.644 -8.794 18.388 1.00 90.25 97 CYS A CA 1
ATOM 732 C C . CYS A 1 97 ? -11.931 -7.825 19.344 1.00 90.25 97 CYS A C 1
ATOM 734 O O . CYS A 1 97 ? -10.733 -7.963 19.584 1.00 90.25 97 CYS A O 1
ATOM 736 N N . GLY A 1 98 ? -12.631 -6.803 19.848 1.00 90.19 98 GLY A N 1
ATOM 737 C CA . GLY A 1 98 ? -12.083 -5.793 20.770 1.00 90.19 98 GLY A CA 1
ATOM 738 C C . GLY A 1 98 ? -10.961 -4.885 20.223 1.00 90.19 98 GLY A C 1
ATOM 739 O O . GLY A 1 98 ? -10.588 -3.919 20.891 1.00 90.19 98 GLY A O 1
ATOM 740 N N . ARG A 1 99 ? -10.427 -5.145 19.020 1.00 92.69 99 ARG A N 1
ATOM 741 C CA . ARG A 1 99 ? -9.410 -4.308 18.354 1.00 92.69 99 ARG A CA 1
ATOM 742 C C . ARG A 1 99 ? -10.001 -2.975 17.866 1.00 92.69 99 ARG A C 1
ATOM 744 O O . ARG A 1 99 ? -11.221 -2.853 17.770 1.00 92.69 99 ARG A O 1
ATOM 751 N N . PRO A 1 100 ? -9.181 -1.966 17.529 1.00 92.25 100 PRO A N 1
ATOM 752 C CA . PRO A 1 100 ? -9.668 -0.710 16.953 1.00 92.25 100 PRO A CA 1
ATOM 753 C C . PRO A 1 100 ? -10.422 -0.873 15.619 1.00 92.25 100 PRO A C 1
ATOM 755 O O . PRO A 1 100 ? -10.115 -1.753 14.821 1.00 92.25 100 PRO A O 1
ATOM 758 N N . ALA A 1 101 ? -11.367 0.026 15.327 1.00 87.62 101 ALA A N 1
ATOM 759 C CA . ALA A 1 101 ? -12.249 -0.046 14.153 1.00 87.62 101 ALA A CA 1
ATOM 760 C C . ALA A 1 101 ? -11.556 0.060 12.780 1.00 87.62 101 ALA A C 1
ATOM 762 O O . ALA A 1 101 ? -12.172 -0.261 11.771 1.00 87.62 101 ALA A O 1
ATOM 763 N N . PHE A 1 102 ? -10.297 0.505 12.733 1.00 92.50 102 PHE A N 1
ATOM 764 C CA . PHE A 1 102 ? -9.493 0.623 11.507 1.00 92.50 102 PHE A CA 1
ATOM 765 C C . PHE A 1 102 ? -8.278 -0.316 11.512 1.00 92.50 102 PHE A C 1
ATOM 767 O O . PHE A 1 102 ? -7.337 -0.123 10.740 1.00 92.50 102 PHE A O 1
ATOM 774 N N . ASP A 1 103 ? -8.277 -1.310 12.403 1.00 91.31 103 ASP A N 1
ATOM 775 C CA . ASP A 1 103 ? -7.180 -2.260 12.521 1.00 91.31 103 ASP A CA 1
ATOM 776 C C . ASP A 1 103 ? -7.070 -3.106 11.246 1.00 91.31 103 ASP A C 1
ATOM 778 O O . ASP A 1 103 ? -8.035 -3.709 10.768 1.00 91.31 103 ASP A O 1
ATOM 782 N N . GLN A 1 104 ? -5.869 -3.157 10.680 1.00 90.81 104 GLN A N 1
ATOM 783 C CA . GLN A 1 104 ? -5.609 -3.881 9.438 1.00 90.81 104 GLN A CA 1
ATOM 784 C C . GLN A 1 104 ? -5.761 -5.388 9.600 1.00 90.81 104 GLN A C 1
ATOM 786 O O . GLN A 1 104 ? -6.102 -6.072 8.641 1.00 90.81 104 GLN A O 1
ATOM 791 N N . THR A 1 105 ? -5.542 -5.913 10.803 1.00 90.00 105 THR A N 1
ATOM 792 C CA . THR A 1 105 ? -5.796 -7.318 11.122 1.00 90.00 105 THR A CA 1
ATOM 793 C C . THR A 1 105 ? -7.284 -7.613 10.997 1.00 90.00 105 THR A C 1
ATOM 795 O O . THR A 1 105 ? -7.656 -8.619 10.412 1.00 90.00 105 THR A O 1
ATOM 798 N N . CYS A 1 106 ? -8.151 -6.704 11.450 1.00 90.75 106 CYS A N 1
ATOM 799 C CA . CYS A 1 106 ? -9.598 -6.845 11.278 1.00 90.75 106 CYS A CA 1
ATOM 800 C C . CYS A 1 106 ? -10.020 -6.786 9.806 1.00 90.75 106 CYS A C 1
ATOM 802 O O . CYS A 1 106 ? -10.938 -7.497 9.412 1.00 90.75 106 CYS A O 1
ATOM 804 N N . PHE A 1 107 ? -9.351 -5.971 8.987 1.00 91.25 107 PHE A N 1
ATOM 805 C CA . PHE A 1 107 ? -9.565 -5.968 7.538 1.00 91.25 107 PHE A CA 1
ATOM 806 C C . PHE A 1 107 ? -9.134 -7.299 6.895 1.00 91.25 107 PHE A C 1
ATOM 808 O O . PHE A 1 107 ? -9.872 -7.860 6.091 1.00 91.25 107 PHE A O 1
ATOM 815 N N . ARG A 1 108 ? -7.978 -7.844 7.300 1.00 89.56 108 ARG A N 1
ATOM 816 C CA . ARG A 1 108 ? -7.457 -9.145 6.837 1.00 89.56 108 ARG A CA 1
ATOM 817 C C . ARG A 1 108 ? -8.336 -10.327 7.250 1.00 89.56 108 ARG A C 1
ATOM 819 O O . ARG A 1 108 ? -8.524 -11.247 6.468 1.00 89.56 108 ARG A O 1
ATOM 826 N N . GLU A 1 109 ? -8.894 -10.279 8.456 1.00 88.38 109 GLU A N 1
ATOM 827 C CA . GLU A 1 109 ? -9.814 -11.287 9.002 1.00 88.38 109 GLU A CA 1
ATOM 828 C C . GLU A 1 109 ? -11.263 -11.122 8.493 1.00 88.38 109 GLU A C 1
ATOM 830 O O . GLU A 1 109 ? -12.156 -11.844 8.934 1.00 88.38 109 GLU A O 1
ATOM 835 N N . GLY A 1 110 ? -11.528 -10.166 7.593 1.00 88.44 110 GLY A N 1
ATOM 836 C CA . GLY A 1 110 ? -12.851 -9.968 6.995 1.00 88.44 110 GLY A CA 1
ATOM 837 C C . GLY A 1 110 ? -13.900 -9.378 7.943 1.00 88.44 110 GLY A C 1
ATOM 838 O O . GLY A 1 110 ? -15.094 -9.509 7.702 1.00 88.44 110 GLY A O 1
ATOM 839 N N . HIS A 1 111 ? -13.497 -8.710 9.029 1.00 89.75 111 HIS A N 1
ATOM 840 C CA . HIS A 1 111 ? -14.445 -8.044 9.940 1.00 89.75 111 HIS A CA 1
ATOM 841 C C . HIS A 1 111 ? -15.067 -6.788 9.319 1.00 89.75 111 HIS A C 1
ATOM 843 O O . HIS A 1 111 ? -16.052 -6.251 9.831 1.00 89.75 111 HIS A O 1
ATOM 849 N N . MET A 1 112 ? -14.435 -6.276 8.266 1.00 90.88 112 MET A N 1
ATOM 850 C CA . MET A 1 112 ? -14.858 -5.100 7.532 1.00 90.88 112 MET A CA 1
ATOM 851 C C . MET A 1 112 ? -14.360 -5.180 6.089 1.00 90.88 112 MET A C 1
ATOM 853 O O . MET A 1 112 ? -13.314 -5.771 5.822 1.00 90.88 112 MET A O 1
ATOM 857 N N . ALA A 1 113 ? -15.056 -4.493 5.192 1.00 90.94 113 ALA A N 1
ATOM 858 C CA . ALA A 1 113 ? -14.572 -4.175 3.855 1.00 90.94 113 ALA A CA 1
ATOM 859 C C . ALA A 1 113 ? -14.269 -2.672 3.751 1.00 90.94 113 ALA A C 1
ATOM 861 O O . ALA A 1 113 ? -14.637 -1.871 4.617 1.00 90.94 113 ALA A O 1
ATOM 862 N N . TRP A 1 114 ? -13.604 -2.260 2.677 1.00 91.00 114 TRP A N 1
ATOM 863 C CA . TRP A 1 114 ? -13.343 -0.852 2.392 1.00 91.00 114 TRP A CA 1
ATOM 864 C C . TRP A 1 114 ? -14.014 -0.431 1.095 1.00 91.00 114 TRP A C 1
ATOM 866 O O . TRP A 1 114 ? -13.768 -1.015 0.048 1.00 91.00 114 TRP A O 1
ATOM 876 N N . CYS A 1 115 ? -14.819 0.625 1.117 1.00 90.25 115 CYS A N 1
ATOM 877 C CA . CYS A 1 115 ? -15.290 1.228 -0.119 1.00 90.25 115 CYS A CA 1
ATOM 878 C C . CYS A 1 115 ? -14.179 2.083 -0.724 1.00 90.25 115 CYS A C 1
ATOM 880 O O . CYS A 1 115 ? -13.870 3.155 -0.201 1.00 90.25 115 CYS A O 1
ATOM 882 N N . ASN A 1 116 ? -13.618 1.651 -1.850 1.00 86.62 116 ASN A N 1
ATOM 883 C CA . ASN A 1 116 ? -12.604 2.416 -2.566 1.00 86.62 116 ASN A CA 1
ATOM 884 C C . ASN A 1 116 ? -13.173 3.717 -3.156 1.00 86.62 116 ASN A C 1
ATOM 886 O O . ASN A 1 116 ? -12.516 4.750 -3.095 1.00 86.62 116 ASN A O 1
ATOM 890 N N . THR A 1 117 ? -14.414 3.693 -3.655 1.00 86.31 117 THR A N 1
ATOM 891 C CA . THR A 1 117 ? -15.081 4.863 -4.259 1.00 86.31 117 THR A CA 1
ATOM 892 C C . THR A 1 117 ? -15.262 6.008 -3.265 1.00 86.31 117 THR A C 1
ATOM 894 O O . THR A 1 117 ? -14.962 7.156 -3.570 1.00 86.31 117 THR A O 1
ATOM 897 N N . HIS A 1 118 ? -15.721 5.695 -2.052 1.00 85.81 118 HIS A N 1
ATOM 898 C CA . HIS A 1 118 ? -16.034 6.691 -1.021 1.00 85.81 118 HIS A CA 1
ATOM 899 C C . HIS A 1 118 ? -14.962 6.796 0.071 1.00 85.81 118 HIS A C 1
ATOM 901 O O . HIS A 1 118 ? -15.137 7.545 1.031 1.00 85.81 118 HIS A O 1
ATOM 907 N N . ASN A 1 119 ? -13.879 6.026 -0.059 1.00 87.75 119 ASN A N 1
ATOM 908 C CA . ASN A 1 119 ? -12.752 5.963 0.865 1.00 87.75 119 ASN A CA 1
ATOM 909 C C . ASN A 1 119 ? -13.182 5.816 2.340 1.00 87.75 119 ASN A C 1
ATOM 911 O O . ASN A 1 119 ? -12.829 6.639 3.187 1.00 87.75 119 ASN A O 1
ATOM 915 N N . ARG A 1 120 ? -13.979 4.780 2.642 1.00 88.06 120 ARG A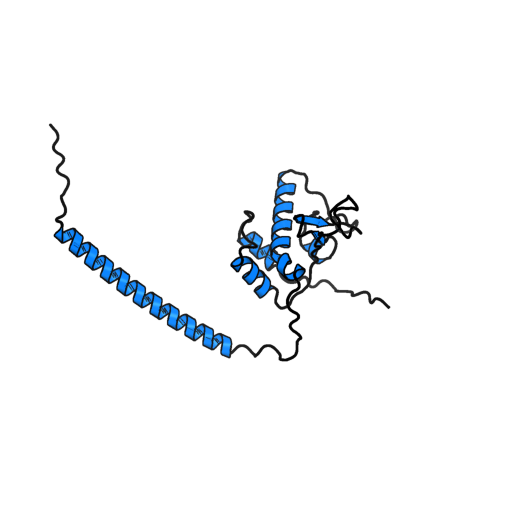 N 1
ATOM 916 C CA . ARG A 1 120 ? -14.516 4.525 3.991 1.00 88.06 120 ARG A CA 1
ATOM 917 C C . ARG A 1 120 ? -14.738 3.048 4.295 1.00 88.06 120 ARG A C 1
ATOM 919 O O . ARG A 1 120 ? -14.984 2.256 3.389 1.00 88.06 120 ARG A O 1
ATOM 926 N N . VAL A 1 121 ? -14.756 2.718 5.585 1.00 88.88 121 VAL A N 1
ATOM 927 C CA . VAL A 1 121 ? -15.081 1.376 6.088 1.00 88.88 121 VAL A CA 1
ATOM 928 C C . VAL A 1 121 ? -16.544 1.015 5.802 1.00 88.88 121 VAL A C 1
ATOM 930 O O . VAL A 1 121 ? -17.446 1.857 5.897 1.00 88.88 121 VAL A O 1
ATOM 933 N N . ILE A 1 122 ? -16.752 -0.256 5.474 1.00 87.19 122 ILE A N 1
ATOM 934 C CA . ILE A 1 122 ? -18.024 -0.967 5.410 1.00 87.19 122 ILE A CA 1
ATOM 935 C C . ILE A 1 122 ? -17.985 -2.030 6.521 1.00 87.19 122 ILE A C 1
ATOM 937 O O . ILE A 1 122 ? -17.110 -2.892 6.510 1.00 87.19 122 ILE A O 1
ATOM 941 N N . THR A 1 123 ? -18.881 -1.945 7.504 1.00 81.44 123 THR A N 1
ATOM 942 C CA . THR A 1 123 ? -18.947 -2.873 8.650 1.00 81.44 123 THR A CA 1
ATOM 943 C C . THR A 1 123 ? -20.191 -3.762 8.585 1.00 81.44 123 THR A C 1
ATOM 945 O O . THR A 1 123 ? -21.167 -3.387 7.950 1.00 81.44 123 THR A O 1
ATOM 948 N N . GLY A 1 124 ? -20.201 -4.899 9.289 1.00 69.31 124 GLY A N 1
ATOM 949 C CA . GLY A 1 124 ? -21.388 -5.765 9.414 1.00 69.31 124 GLY A CA 1
ATOM 950 C C . GLY A 1 124 ? -21.857 -6.373 8.086 1.00 69.31 124 GLY A C 1
ATOM 951 O O . GLY A 1 124 ? -21.051 -6.579 7.187 1.00 69.31 124 GLY A O 1
ATOM 952 N N . ASP A 1 125 ? -23.164 -6.611 7.952 1.00 61.47 125 ASP A N 1
ATOM 953 C CA . ASP A 1 125 ? -23.770 -7.218 6.751 1.00 61.47 125 ASP A CA 1
ATOM 954 C C . ASP A 1 125 ? -23.985 -6.212 5.602 1.00 61.47 125 ASP A C 1
ATOM 956 O O . ASP A 1 125 ? -24.678 -6.493 4.618 1.00 61.47 125 ASP A O 1
ATOM 960 N N . TYR A 1 126 ? -23.455 -4.992 5.727 1.00 64.44 126 TYR A N 1
ATOM 961 C CA . TYR A 1 126 ? -23.622 -3.980 4.695 1.00 64.44 126 TYR A CA 1
ATOM 962 C C . TYR A 1 126 ? -22.748 -4.325 3.487 1.00 64.44 126 TYR A C 1
ATOM 964 O O . TYR A 1 126 ? -21.536 -4.448 3.594 1.00 64.44 126 TYR A O 1
ATOM 972 N N . THR A 1 127 ? -23.354 -4.398 2.304 1.00 62.91 127 THR A N 1
ATOM 973 C CA . THR A 1 127 ? -22.625 -4.557 1.032 1.00 62.91 127 THR A CA 1
ATOM 974 C C . THR A 1 127 ? -22.191 -3.220 0.423 1.00 62.91 127 THR A C 1
ATOM 976 O O . THR A 1 127 ? -21.455 -3.183 -0.561 1.00 62.91 127 THR A O 1
ATOM 979 N N . SER A 1 128 ? -22.634 -2.097 1.000 1.00 64.31 128 SER A N 1
ATOM 980 C CA . SER A 1 128 ? -22.367 -0.749 0.497 1.00 64.31 128 SER A CA 1
ATOM 981 C C . SER A 1 128 ? -22.140 0.242 1.626 1.00 64.31 128 SER A C 1
ATOM 983 O O . SER A 1 128 ? -22.755 0.157 2.687 1.00 64.31 128 SER A O 1
ATOM 985 N N . CYS A 1 129 ? -21.322 1.260 1.370 1.00 74.38 129 CYS A N 1
ATOM 986 C CA . CYS A 1 129 ? -21.092 2.310 2.349 1.00 74.38 129 CYS A CA 1
ATOM 987 C C . CYS A 1 129 ? -22.170 3.413 2.334 1.00 74.38 129 CYS A C 1
ATOM 989 O O . CYS A 1 129 ? -22.251 4.193 3.281 1.00 74.38 129 CYS A O 1
ATOM 991 N N . SER A 1 130 ? -23.000 3.531 1.291 1.00 64.62 130 SER A N 1
ATOM 992 C CA . SER A 1 130 ? -24.091 4.513 1.268 1.00 64.62 130 SER A CA 1
ATOM 993 C C . SER A 1 130 ? -25.334 3.980 1.994 1.00 64.62 130 SER A C 1
ATOM 995 O O . SER A 1 130 ? -25.728 2.826 1.846 1.00 64.62 130 SER A O 1
ATOM 997 N N . ILE A 1 131 ? -25.961 4.838 2.806 1.00 57.84 131 ILE A N 1
ATOM 998 C CA . ILE A 1 131 ? -27.212 4.531 3.528 1.00 57.84 131 ILE A CA 1
ATOM 999 C C . ILE A 1 131 ? -28.429 4.716 2.596 1.00 57.84 131 ILE A C 1
ATOM 1001 O O . ILE A 1 131 ? -29.501 4.165 2.837 1.00 57.84 131 ILE A O 1
ATOM 1005 N N . ARG A 1 132 ? -28.282 5.477 1.499 1.00 55.72 132 ARG A N 1
ATOM 1006 C CA . ARG A 1 132 ? -29.371 5.801 0.567 1.00 55.72 132 ARG A CA 1
ATOM 1007 C C . ARG A 1 132 ? -29.398 4.825 -0.609 1.00 55.72 132 ARG A C 1
ATOM 1009 O O . ARG A 1 132 ? -28.467 4.754 -1.403 1.00 55.72 132 ARG A O 1
ATOM 1016 N N . TYR A 1 133 ? -30.517 4.113 -0.733 1.00 49.16 133 TYR A N 1
ATOM 1017 C CA . TYR A 1 133 ? -30.779 3.034 -1.697 1.00 49.16 133 TYR A CA 1
ATOM 1018 C C . TYR A 1 133 ? -30.535 3.417 -3.180 1.00 49.16 133 TYR A C 1
ATOM 1020 O O . TYR A 1 133 ? -30.305 2.531 -3.996 1.00 49.16 133 TYR A O 1
ATOM 1028 N N . GLY A 1 134 ? -30.549 4.715 -3.524 1.00 53.06 134 GLY A N 1
ATOM 1029 C CA . GLY A 1 134 ? -30.386 5.232 -4.894 1.00 53.06 134 GLY A CA 1
ATOM 1030 C C . GLY A 1 134 ? -28.954 5.576 -5.339 1.00 53.06 134 GLY A C 1
ATOM 1031 O O . GLY A 1 134 ? -28.739 5.771 -6.527 1.00 53.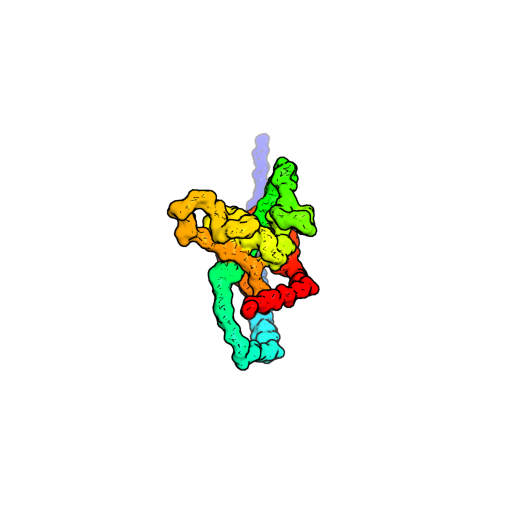06 134 GLY A O 1
ATOM 1032 N N . GLU A 1 135 ? -27.972 5.613 -4.431 1.00 55.16 135 GLU A N 1
ATOM 1033 C CA . GLU A 1 135 ? -26.547 5.893 -4.735 1.00 55.16 135 GLU A CA 1
ATOM 1034 C C . GLU A 1 135 ? -25.691 4.611 -4.699 1.00 55.16 135 GLU A C 1
ATOM 1036 O O . GLU A 1 135 ? -24.470 4.641 -4.562 1.00 55.16 135 GLU A O 1
ATOM 1041 N N . ARG A 1 136 ? -26.342 3.443 -4.753 1.00 60.66 136 ARG A N 1
ATOM 1042 C CA . ARG A 1 136 ? -25.691 2.131 -4.619 1.00 60.66 136 ARG A CA 1
ATOM 1043 C C . ARG A 1 136 ? -24.820 1.742 -5.819 1.00 60.66 136 ARG A C 1
ATOM 1045 O O . ARG A 1 136 ? -24.008 0.837 -5.673 1.00 60.66 136 ARG A O 1
ATOM 1052 N N . GLY A 1 137 ? -24.981 2.412 -6.963 1.00 57.25 137 GLY A N 1
ATOM 1053 C CA . GLY A 1 137 ? -24.446 1.975 -8.258 1.00 57.25 137 GLY A CA 1
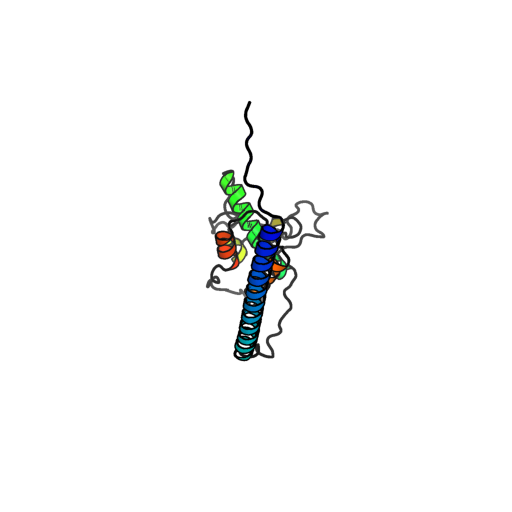ATOM 1054 C C . GLY A 1 137 ? -22.925 1.846 -8.343 1.00 57.25 137 GLY A C 1
ATOM 1055 O O . GLY A 1 137 ? -22.449 0.951 -9.030 1.00 57.25 137 GLY A O 1
ATOM 1056 N N . ASP A 1 138 ? -22.173 2.655 -7.590 1.00 71.62 138 ASP A N 1
ATOM 1057 C CA . ASP A 1 138 ? -20.723 2.783 -7.803 1.00 71.62 138 ASP A CA 1
ATOM 1058 C C . ASP A 1 138 ? -19.884 2.404 -6.577 1.00 71.62 138 ASP A C 1
ATOM 1060 O O . ASP A 1 138 ? -18.684 2.681 -6.523 1.00 71.62 138 ASP A O 1
ATOM 1064 N N . CYS A 1 139 ? -20.483 1.798 -5.546 1.00 78.88 139 CYS A N 1
ATOM 1065 C CA . CYS A 1 139 ? -19.713 1.340 -4.391 1.00 78.88 139 CYS A CA 1
ATOM 1066 C C . CYS A 1 139 ? -18.790 0.195 -4.809 1.00 78.88 139 CYS A C 1
ATOM 1068 O O . CYS A 1 139 ? -19.257 -0.884 -5.158 1.00 78.88 139 CYS A O 1
ATOM 1070 N N . PHE A 1 140 ? -17.481 0.426 -4.718 1.00 84.56 140 PHE A N 1
ATOM 1071 C CA . PHE A 1 140 ? -16.475 -0.589 -4.994 1.00 84.56 140 PHE A CA 1
ATOM 1072 C C . PHE A 1 140 ? -15.898 -1.140 -3.680 1.00 84.56 140 PHE A C 1
ATOM 1074 O O . PHE A 1 140 ? -14.970 -0.525 -3.137 1.00 84.56 140 PHE A O 1
ATOM 1081 N N . PRO A 1 141 ? -16.479 -2.215 -3.104 1.00 87.56 141 PRO A N 1
ATOM 1082 C CA . PRO A 1 141 ? -15.939 -2.843 -1.909 1.00 87.56 141 PRO A CA 1
ATOM 1083 C C . PRO A 1 141 ? -14.629 -3.556 -2.245 1.00 87.56 141 PRO A C 1
ATOM 1085 O O . PRO A 1 141 ? -14.511 -4.271 -3.239 1.00 87.56 141 PRO A O 1
ATOM 1088 N N . VAL A 1 142 ? -13.637 -3.338 -1.398 1.00 90.44 142 VAL A N 1
ATOM 1089 C CA . VAL A 1 142 ? -12.344 -4.005 -1.418 1.00 90.44 142 VAL A CA 1
ATOM 1090 C C . VAL A 1 142 ? -12.253 -4.811 -0.140 1.00 90.44 142 VAL A C 1
ATOM 1092 O O . VAL A 1 142 ? -12.423 -4.271 0.953 1.00 90.44 142 VAL A O 1
ATOM 1095 N N . GLU A 1 143 ? -11.982 -6.094 -0.302 1.00 90.75 143 GLU A N 1
ATOM 1096 C CA . GLU A 1 143 ? -11.751 -7.054 0.769 1.00 90.75 143 GLU A CA 1
ATOM 1097 C C . GLU A 1 143 ? -10.307 -7.539 0.684 1.00 90.75 143 GLU A C 1
ATOM 1099 O O . GLU A 1 143 ? -9.667 -7.432 -0.369 1.00 90.75 143 GLU A O 1
ATOM 1104 N N . TRP A 1 144 ? -9.783 -8.053 1.795 1.00 90.19 144 TRP A N 1
ATOM 1105 C CA . TRP A 1 144 ? -8.456 -8.648 1.795 1.00 90.19 144 TRP A CA 1
ATOM 1106 C C . TRP A 1 144 ? -8.417 -9.876 0.882 1.00 90.19 144 TRP A C 1
ATOM 1108 O O . TRP A 1 144 ? -9.278 -10.749 0.956 1.00 90.19 144 TRP A O 1
ATOM 1118 N N . GLN A 1 145 ? -7.400 -9.943 0.025 1.00 87.75 145 GLN A N 1
ATOM 1119 C CA . GLN A 1 145 ? -7.132 -11.095 -0.827 1.00 87.75 145 GLN A CA 1
ATOM 1120 C C . GLN A 1 145 ? -5.660 -11.461 -0.698 1.00 87.75 145 GLN A C 1
ATOM 1122 O O . GLN A 1 145 ? -4.785 -10.644 -0.993 1.00 87.75 145 GLN A O 1
ATOM 1127 N N . ASP A 1 146 ? -5.385 -12.694 -0.282 1.00 84.38 146 ASP A N 1
ATOM 1128 C CA . ASP A 1 146 ? -4.021 -13.205 -0.245 1.00 84.38 146 ASP A CA 1
ATOM 1129 C C . ASP A 1 146 ? -3.492 -13.393 -1.666 1.00 84.38 146 ASP A C 1
ATOM 1131 O O . ASP A 1 146 ? -4.139 -13.980 -2.537 1.00 84.38 146 ASP A O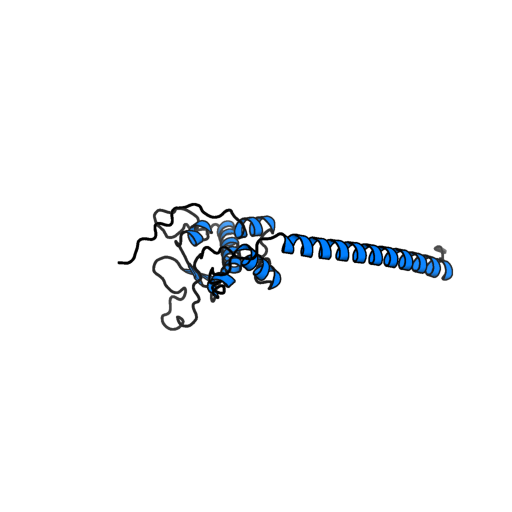 1
ATOM 1135 N N . ARG A 1 147 ? -2.306 -12.836 -1.914 1.00 83.50 147 ARG A N 1
ATOM 1136 C CA . ARG A 1 147 ? -1.722 -12.735 -3.250 1.00 83.50 147 ARG A CA 1
ATOM 1137 C C . ARG A 1 147 ? -0.243 -13.108 -3.208 1.00 83.50 147 ARG A C 1
ATOM 1139 O O . ARG A 1 147 ? 0.514 -12.455 -2.485 1.00 83.50 147 ARG A O 1
ATOM 1146 N N . PRO A 1 148 ? 0.205 -14.109 -3.988 1.00 83.25 148 PRO A N 1
ATOM 1147 C CA . PRO A 1 148 ? 1.626 -14.445 -4.066 1.00 83.25 148 PRO A CA 1
ATOM 1148 C C . PRO A 1 148 ? 2.451 -13.310 -4.699 1.00 83.25 148 PRO A C 1
ATOM 1150 O O . PRO A 1 148 ? 3.632 -13.163 -4.405 1.00 83.25 148 PRO A O 1
ATOM 1153 N N . ASP A 1 149 ? 1.810 -12.468 -5.513 1.00 85.81 149 ASP A N 1
ATOM 1154 C CA . ASP A 1 149 ? 2.357 -11.296 -6.202 1.00 85.81 149 ASP A CA 1
ATOM 1155 C C . ASP A 1 149 ? 2.184 -9.983 -5.415 1.00 85.81 149 ASP A C 1
ATOM 1157 O O . ASP A 1 149 ? 2.328 -8.892 -5.966 1.00 85.81 149 ASP A O 1
ATOM 1161 N N . TRP A 1 150 ? 1.889 -10.056 -4.110 1.00 89.19 150 TRP A N 1
ATOM 1162 C CA . TRP A 1 150 ? 1.626 -8.875 -3.278 1.00 89.19 150 TRP A CA 1
ATOM 1163 C C . TRP A 1 150 ? 2.750 -7.832 -3.321 1.00 89.19 150 TRP A C 1
ATOM 1165 O O . TRP A 1 150 ? 2.484 -6.632 -3.403 1.00 89.19 150 TRP A O 1
ATOM 1175 N N . ARG A 1 151 ? 4.012 -8.277 -3.321 1.00 89.88 151 ARG A N 1
ATOM 1176 C CA . ARG A 1 151 ? 5.167 -7.376 -3.423 1.00 89.88 151 ARG A CA 1
ATOM 1177 C C . ARG A 1 151 ? 5.128 -6.555 -4.712 1.00 89.88 151 ARG A C 1
ATOM 1179 O O . ARG A 1 151 ? 5.262 -5.335 -4.646 1.00 89.88 151 ARG A O 1
ATOM 1186 N N . ASP A 1 152 ? 4.874 -7.201 -5.846 1.00 89.19 152 ASP A N 1
ATOM 1187 C CA . ASP A 1 152 ? 4.805 -6.541 -7.151 1.00 89.19 152 ASP A CA 1
ATOM 1188 C C . ASP A 1 152 ? 3.631 -5.552 -7.213 1.00 89.19 152 ASP A C 1
ATOM 1190 O O . ASP A 1 152 ? 3.762 -4.447 -7.747 1.00 89.19 152 ASP A O 1
ATOM 1194 N N . ILE A 1 153 ? 2.493 -5.908 -6.605 1.00 91.25 153 ILE A N 1
ATOM 1195 C CA . ILE A 1 153 ? 1.318 -5.033 -6.481 1.00 91.25 153 ILE A CA 1
ATOM 1196 C C . ILE A 1 153 ? 1.655 -3.769 -5.675 1.00 91.25 153 ILE A C 1
ATOM 1198 O O . ILE A 1 153 ? 1.319 -2.659 -6.100 1.00 91.25 153 ILE A O 1
ATOM 1202 N N . VAL A 1 154 ? 2.344 -3.906 -4.538 1.00 92.56 154 VAL A N 1
ATOM 1203 C CA . VAL A 1 154 ? 2.752 -2.766 -3.701 1.00 92.56 154 VAL A CA 1
ATOM 1204 C C . VAL A 1 154 ? 3.772 -1.884 -4.423 1.00 92.56 154 VAL A C 1
ATOM 1206 O O . VAL A 1 154 ? 3.610 -0.663 -4.467 1.00 92.56 154 VAL A O 1
ATOM 1209 N N . GLU A 1 155 ? 4.797 -2.474 -5.040 1.00 91.31 155 GLU A N 1
ATOM 1210 C CA . GLU A 1 155 ? 5.810 -1.732 -5.800 1.00 91.31 155 GLU A CA 1
ATOM 1211 C C . GLU A 1 155 ? 5.193 -0.963 -6.974 1.00 91.31 155 GLU A C 1
ATOM 1213 O O . GLU A 1 155 ? 5.540 0.196 -7.231 1.00 91.31 155 GLU A O 1
ATOM 1218 N N . ARG A 1 156 ? 4.225 -1.575 -7.663 1.00 91.19 156 ARG A N 1
ATOM 1219 C CA . ARG A 1 156 ? 3.432 -0.911 -8.697 1.00 91.19 156 ARG A CA 1
ATOM 1220 C C . ARG A 1 156 ? 2.648 0.269 -8.128 1.00 91.19 156 ARG A C 1
ATOM 1222 O O . ARG A 1 156 ? 2.658 1.335 -8.738 1.00 91.19 156 ARG A O 1
ATOM 1229 N N . ALA A 1 157 ? 2.010 0.120 -6.969 1.00 93.19 157 ALA A N 1
ATOM 1230 C CA . ALA A 1 157 ? 1.243 1.197 -6.345 1.00 93.19 157 ALA A CA 1
ATOM 1231 C C . ALA A 1 157 ? 2.115 2.409 -5.968 1.00 93.19 157 ALA A C 1
ATOM 1233 O O . ALA A 1 157 ? 1.689 3.547 -6.179 1.00 93.19 157 ALA A O 1
ATOM 1234 N N . PHE A 1 158 ? 3.343 2.192 -5.485 1.00 93.44 158 PHE A N 1
ATOM 1235 C CA . PHE A 1 158 ? 4.308 3.277 -5.258 1.00 93.44 158 PHE A CA 1
ATOM 1236 C C . PHE A 1 158 ? 4.719 3.965 -6.563 1.00 93.44 158 PHE A C 1
ATOM 1238 O O . PHE A 1 158 ? 4.710 5.195 -6.641 1.00 93.44 158 PHE A O 1
ATOM 1245 N N . ARG A 1 159 ? 5.027 3.183 -7.606 1.00 93.44 159 ARG A N 1
ATOM 1246 C CA . ARG A 1 159 ? 5.416 3.697 -8.930 1.00 93.44 159 ARG A CA 1
ATOM 1247 C C . ARG A 1 159 ? 4.311 4.521 -9.586 1.00 93.44 159 ARG A C 1
ATOM 1249 O O . ARG A 1 159 ? 4.586 5.549 -10.190 1.00 93.44 159 ARG A O 1
ATOM 1256 N N . GLU A 1 160 ? 3.064 4.082 -9.444 1.00 93.31 160 GLU A N 1
ATOM 1257 C CA . GLU A 1 160 ? 1.867 4.782 -9.924 1.00 93.31 160 GLU A CA 1
ATOM 1258 C C . GLU A 1 160 ? 1.407 5.898 -8.973 1.00 93.31 160 GLU A C 1
ATOM 1260 O O . GLU A 1 160 ? 0.379 6.528 -9.213 1.00 93.31 160 GLU A O 1
ATOM 1265 N N . HIS A 1 161 ? 2.148 6.152 -7.891 1.00 92.44 161 HIS A N 1
ATOM 1266 C CA . HIS A 1 161 ? 1.851 7.181 -6.902 1.00 92.44 161 HIS A CA 1
ATOM 1267 C C . HIS A 1 161 ? 0.480 7.061 -6.211 1.00 92.44 161 HIS A C 1
ATOM 1269 O O . HIS A 1 161 ? -0.104 8.062 -5.783 1.00 92.44 161 HIS A O 1
ATOM 1275 N N . LYS A 1 162 ? -0.032 5.838 -6.076 1.00 91.88 162 LYS A N 1
ATOM 1276 C CA . LYS A 1 162 ? -1.309 5.532 -5.409 1.00 91.88 162 LYS A CA 1
ATOM 1277 C C . LYS A 1 162 ? -1.189 5.393 -3.886 1.00 91.88 162 LYS A C 1
ATOM 1279 O O . LYS A 1 162 ? -2.212 5.330 -3.203 1.00 91.88 162 LYS A O 1
ATOM 1284 N N . VAL A 1 163 ? 0.045 5.322 -3.381 1.00 93.38 163 VAL A N 1
ATOM 1285 C CA . VAL A 1 163 ? 0.421 5.121 -1.972 1.00 93.38 163 VAL A CA 1
ATOM 1286 C C . VAL A 1 163 ? 1.627 6.002 -1.627 1.00 93.38 163 VAL A C 1
ATOM 1288 O O . VAL A 1 163 ? 2.415 6.345 -2.511 1.00 93.38 163 VAL A O 1
ATOM 1291 N N . GLY A 1 164 ? 1.777 6.375 -0.352 1.00 91.94 164 GLY A N 1
ATOM 1292 C CA . GLY A 1 164 ? 2.916 7.136 0.174 1.00 91.94 164 GLY A CA 1
ATOM 1293 C C . GLY A 1 164 ? 2.702 8.648 0.172 1.00 91.94 164 GLY A C 1
ATOM 1294 O O . GLY A 1 164 ? 3.655 9.409 0.303 1.00 91.94 164 GLY A O 1
ATOM 1295 N N . ARG A 1 165 ? 1.458 9.107 -0.015 1.00 90.94 165 ARG A N 1
ATOM 1296 C CA . ARG A 1 165 ? 1.118 10.538 -0.135 1.00 90.94 165 ARG A CA 1
ATOM 1297 C C . ARG A 1 165 ? 0.260 11.061 1.009 1.00 90.94 165 ARG A C 1
ATOM 1299 O O . ARG A 1 165 ? 0.011 12.261 1.068 1.00 90.94 165 ARG A O 1
ATOM 1306 N N . LYS A 1 166 ? -0.193 10.196 1.919 1.00 91.25 166 LYS A N 1
ATOM 1307 C CA . LYS A 1 166 ? -1.125 10.582 2.990 1.00 91.25 166 LYS A CA 1
ATOM 1308 C C . LYS A 1 166 ? -0.444 10.998 4.301 1.00 91.25 166 LYS A C 1
ATOM 1310 O O . LYS A 1 166 ? -1.113 11.090 5.322 1.00 91.25 166 LYS A O 1
ATOM 1315 N N . GLY A 1 167 ? 0.863 11.272 4.272 1.00 89.69 167 GLY A N 1
ATOM 1316 C CA . GLY A 1 167 ? 1.604 11.818 5.417 1.00 89.69 167 GLY A CA 1
ATOM 1317 C C . GLY A 1 167 ? 1.966 10.808 6.509 1.00 89.69 167 GLY A C 1
ATOM 1318 O O . GLY A 1 167 ? 2.382 11.224 7.584 1.00 89.69 167 GLY A O 1
ATOM 1319 N N . LEU A 1 168 ? 1.825 9.506 6.242 1.00 91.62 168 LEU A N 1
ATOM 1320 C CA . LEU A 1 168 ? 2.332 8.462 7.132 1.00 91.62 168 LEU A CA 1
ATOM 1321 C C . LEU A 1 168 ? 3.860 8.403 7.072 1.00 91.62 168 LEU A C 1
ATOM 1323 O O . LEU A 1 168 ? 4.454 8.603 6.011 1.00 91.62 168 LEU A O 1
ATOM 1327 N N . ASP A 1 169 ? 4.485 8.069 8.200 1.00 93.06 169 ASP A N 1
ATOM 1328 C CA . ASP A 1 169 ? 5.906 7.731 8.229 1.00 93.06 169 ASP A CA 1
ATOM 1329 C C . ASP A 1 169 ? 6.201 6.543 7.295 1.00 93.06 169 ASP A C 1
ATOM 1331 O O . ASP A 1 169 ? 5.458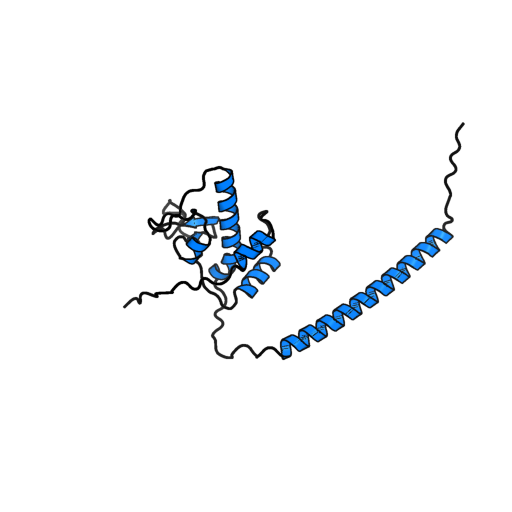 5.559 7.261 1.00 93.06 169 ASP A O 1
ATOM 1335 N N . ASN A 1 170 ? 7.302 6.617 6.544 1.00 89.75 170 ASN A N 1
ATOM 1336 C CA . ASN A 1 170 ? 7.646 5.596 5.554 1.00 89.75 170 ASN A CA 1
ATOM 1337 C C . ASN A 1 170 ? 7.953 4.234 6.194 1.00 89.75 170 ASN A C 1
ATOM 1339 O O . ASN A 1 170 ? 7.634 3.203 5.601 1.00 89.75 170 ASN A O 1
ATOM 1343 N N . ASN A 1 171 ? 8.549 4.197 7.390 1.00 90.38 171 ASN A N 1
ATOM 1344 C CA . ASN A 1 171 ? 8.809 2.930 8.077 1.00 90.38 171 ASN A CA 1
ATOM 1345 C C . ASN A 1 171 ? 7.502 2.318 8.579 1.00 90.38 171 ASN A C 1
ATOM 1347 O O . ASN A 1 171 ? 7.306 1.109 8.452 1.00 90.38 171 ASN A O 1
ATOM 1351 N N . TYR A 1 172 ? 6.587 3.146 9.087 1.00 91.50 172 TYR A N 1
ATOM 1352 C CA . TYR A 1 172 ? 5.253 2.699 9.477 1.00 91.50 172 TYR A CA 1
ATOM 1353 C C . TYR A 1 172 ? 4.433 2.203 8.278 1.00 91.50 172 TYR A C 1
ATOM 1355 O O . TYR A 1 172 ? 3.844 1.127 8.327 1.00 91.50 172 TYR A O 1
ATOM 1363 N N . LEU A 1 173 ? 4.449 2.920 7.155 1.00 92.25 173 LEU A N 1
ATOM 1364 C CA . LEU A 1 173 ? 3.768 2.488 5.937 1.00 92.25 173 LEU A CA 1
ATOM 1365 C C . LEU A 1 173 ? 4.339 1.169 5.397 1.00 92.25 173 LEU A C 1
ATOM 1367 O O . LEU A 1 173 ? 3.586 0.276 5.012 1.00 92.25 173 LEU A O 1
ATOM 1371 N N . ASN A 1 174 ? 5.663 1.012 5.409 1.00 90.69 174 ASN A N 1
ATOM 1372 C CA . ASN A 1 174 ? 6.300 -0.239 5.006 1.00 90.69 174 ASN A CA 1
ATOM 1373 C C . ASN A 1 174 ? 5.953 -1.392 5.949 1.00 90.69 174 ASN A C 1
ATOM 1375 O O . ASN A 1 174 ? 5.715 -2.502 5.471 1.00 90.69 174 ASN A O 1
ATOM 1379 N N . SER A 1 175 ? 5.884 -1.154 7.263 1.00 90.44 175 SER A N 1
ATOM 1380 C CA . SER A 1 175 ? 5.480 -2.202 8.199 1.00 90.44 175 SER A CA 1
ATOM 1381 C C . SER A 1 175 ? 4.048 -2.646 7.919 1.00 90.44 175 SER A C 1
ATOM 1383 O O . SER A 1 175 ? 3.792 -3.837 7.862 1.00 90.44 175 SER A O 1
ATOM 1385 N N . ILE A 1 176 ? 3.138 -1.732 7.605 1.00 90.25 176 ILE A N 1
ATOM 1386 C CA . ILE A 1 176 ? 1.748 -2.032 7.235 1.00 90.25 176 ILE A CA 1
ATOM 1387 C C . ILE A 1 176 ? 1.646 -2.868 5.952 1.00 90.25 176 ILE A C 1
ATOM 1389 O O . ILE A 1 176 ? 0.933 -3.876 5.900 1.00 90.25 176 ILE A O 1
ATOM 1393 N N . LEU A 1 177 ? 2.356 -2.447 4.904 1.00 91.06 177 LEU A N 1
ATOM 1394 C CA . LEU A 1 177 ? 2.269 -3.068 3.585 1.00 91.06 177 LEU A CA 1
ATOM 1395 C C . LEU A 1 177 ? 2.988 -4.417 3.537 1.00 91.06 177 LEU A C 1
ATOM 1397 O O . LEU A 1 177 ? 2.540 -5.304 2.822 1.00 91.06 177 LEU A O 1
ATOM 1401 N N . PHE A 1 178 ? 4.066 -4.603 4.299 1.00 87.81 178 PHE A N 1
ATOM 1402 C CA . PHE A 1 178 ? 4.904 -5.807 4.248 1.00 87.81 178 PHE A CA 1
ATOM 1403 C C . PHE A 1 178 ? 4.923 -6.616 5.549 1.00 87.81 178 PHE A C 1
ATOM 1405 O O . PHE A 1 178 ? 5.766 -7.502 5.697 1.00 87.81 178 PHE A O 1
ATOM 1412 N N . SER A 1 179 ? 4.009 -6.344 6.487 1.00 75.62 179 SER A N 1
ATOM 1413 C CA . SER A 1 179 ? 3.834 -7.187 7.674 1.00 75.62 179 SER A CA 1
ATOM 1414 C C . SER A 1 179 ? 3.645 -8.647 7.264 1.00 75.62 179 SER A C 1
ATOM 1416 O O . SER A 1 179 ? 2.860 -8.948 6.363 1.00 75.62 179 SER A O 1
ATOM 1418 N N . ILE A 1 180 ? 4.409 -9.520 7.931 1.00 53.66 180 ILE A N 1
ATOM 1419 C CA . ILE A 1 180 ? 4.504 -10.974 7.724 1.00 53.66 180 ILE A CA 1
ATOM 1420 C C . ILE A 1 180 ? 3.097 -11.577 7.552 1.00 53.66 180 ILE A C 1
ATOM 1422 O O . ILE A 1 180 ? 2.194 -11.195 8.302 1.00 53.66 180 ILE A O 1
ATOM 1426 N N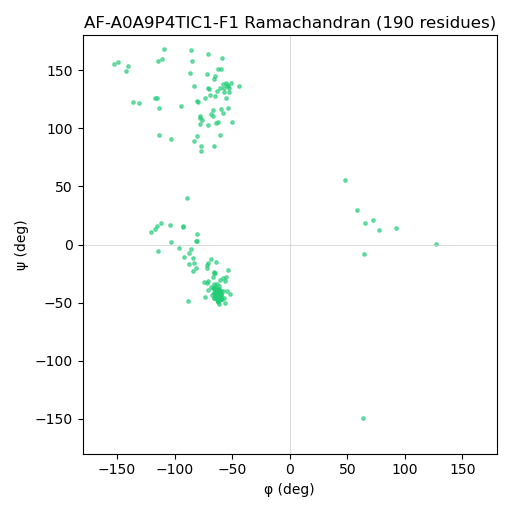 . PRO A 1 181 ? 2.885 -12.497 6.589 1.00 52.66 181 PRO A N 1
ATOM 1427 C CA . PRO A 1 181 ? 1.573 -13.076 6.346 1.00 52.66 181 PRO A CA 1
ATOM 1428 C C . PRO A 1 181 ? 1.022 -13.737 7.609 1.00 52.66 181 PRO A C 1
ATOM 1430 O O . PRO A 1 181 ? 1.711 -14.472 8.318 1.00 52.66 181 PRO A O 1
ATOM 1433 N N . TYR A 1 182 ? -0.248 -13.442 7.861 1.00 46.53 182 TYR A N 1
ATOM 1434 C CA . TYR A 1 182 ? -1.070 -14.038 8.897 1.00 46.53 182 TYR A CA 1
ATOM 1435 C C . TYR A 1 182 ? -1.125 -15.558 8.678 1.00 46.53 182 TYR A C 1
ATOM 1437 O O . TYR A 1 182 ? -1.686 -16.027 7.695 1.00 46.53 182 TYR A O 1
ATOM 1445 N N . THR A 1 183 ? -0.542 -16.341 9.585 1.00 40.47 183 THR A N 1
ATOM 1446 C CA . THR A 1 183 ? -0.660 -17.809 9.629 1.00 40.47 183 THR A CA 1
ATOM 1447 C C . THR A 1 183 ? -1.869 -18.243 10.465 1.00 40.47 183 THR A C 1
ATOM 1449 O O . THR A 1 183 ? -1.788 -19.180 11.259 1.00 40.47 183 THR A O 1
ATOM 1452 N N . GLY A 1 184 ? -2.997 -17.540 10.344 1.00 38.41 184 GLY A N 1
ATOM 1453 C CA . GLY A 1 184 ? -4.246 -17.958 10.977 1.00 38.41 184 GLY A CA 1
ATOM 1454 C C . GLY A 1 184 ? -5.022 -18.927 10.083 1.00 38.41 184 GLY A C 1
ATOM 1455 O O . GLY A 1 184 ? -4.922 -18.853 8.858 1.00 38.41 184 GLY A O 1
ATOM 1456 N N . PRO A 1 185 ? -5.769 -19.875 10.669 1.00 36.88 185 PRO A N 1
ATOM 1457 C CA . PRO A 1 185 ? -6.361 -20.976 9.929 1.00 36.88 185 PRO A CA 1
ATOM 1458 C C . PRO A 1 185 ? -7.465 -20.461 9.004 1.00 36.88 185 PRO A C 1
ATOM 1460 O O . PRO A 1 185 ? -8.531 -20.053 9.461 1.00 36.88 185 PRO A O 1
ATOM 1463 N N . HIS A 1 186 ? -7.244 -20.540 7.692 1.00 42.12 186 HIS A N 1
ATOM 1464 C CA . HIS A 1 186 ? -8.335 -20.507 6.727 1.00 42.12 186 HIS A CA 1
ATOM 1465 C C . HIS A 1 186 ? -9.186 -21.775 6.909 1.00 42.12 186 HIS A C 1
ATOM 1467 O O . HIS A 1 186 ? -8.991 -22.772 6.216 1.00 42.12 186 HIS A O 1
ATOM 1473 N N . SER A 1 187 ? -10.142 -21.766 7.841 1.00 33.44 187 SER A N 1
ATOM 1474 C CA . SER A 1 187 ? -11.282 -22.675 7.758 1.00 33.44 187 SER A CA 1
ATOM 1475 C C . SER A 1 187 ? -12.229 -22.112 6.704 1.00 33.44 187 SER A C 1
ATOM 1477 O O . SER A 1 187 ? -13.163 -21.372 7.012 1.00 33.44 187 SER A O 1
ATOM 1479 N N . TRP A 1 188 ? -11.956 -22.438 5.443 1.00 38.78 188 TRP A N 1
ATOM 1480 C CA . TRP A 1 188 ? -12.964 -22.382 4.394 1.00 38.78 188 TRP A CA 1
ATOM 1481 C C . TRP A 1 188 ? -14.086 -23.345 4.791 1.00 38.78 188 TRP A C 1
ATOM 1483 O O . TRP A 1 188 ? -14.000 -24.551 4.569 1.00 38.78 188 TRP A O 1
ATOM 1493 N N . GLY A 1 189 ? -15.117 -22.815 5.450 1.00 32.09 189 GLY A N 1
ATOM 1494 C CA . GLY A 1 189 ? -16.408 -23.475 5.556 1.00 32.09 189 GLY A CA 1
ATOM 1495 C C . GLY A 1 189 ? -16.957 -23.610 4.145 1.00 32.09 189 GLY A C 1
ATOM 1496 O O . GLY A 1 189 ? -17.326 -22.616 3.522 1.00 32.09 189 GLY A O 1
ATOM 1497 N N . GLY A 1 190 ? -16.907 -24.834 3.625 1.00 27.55 190 GLY A N 1
ATOM 1498 C CA . GLY A 1 190 ? -17.451 -25.182 2.327 1.00 27.55 190 GLY A CA 1
ATOM 1499 C C . GLY A 1 190 ? -18.929 -24.829 2.259 1.00 27.55 190 GLY A C 1
ATOM 1500 O O . GLY A 1 190 ? -19.706 -25.187 3.141 1.00 27.55 190 GLY A O 1
ATOM 1501 N N . TRP A 1 191 ? -19.301 -24.144 1.186 1.00 39.31 191 TRP A N 1
ATOM 1502 C CA . TRP A 1 191 ? -20.675 -24.135 0.723 1.00 39.31 191 TRP A CA 1
ATOM 1503 C C . TRP A 1 191 ? -20.915 -25.462 -0.004 1.00 39.31 191 TRP A C 1
ATOM 1505 O O . TRP A 1 191 ? -20.431 -25.654 -1.121 1.00 39.31 191 TRP A O 1
ATOM 1515 N N . VAL A 1 192 ? -21.619 -26.375 0.667 1.00 34.72 192 VAL A N 1
ATOM 1516 C CA . VAL A 1 192 ? -22.446 -27.430 0.062 1.00 34.72 192 VAL A CA 1
ATOM 1517 C C . VAL A 1 192 ? -23.817 -27.336 0.710 1.00 34.72 192 VAL A C 1
ATOM 1519 O O . VAL A 1 192 ? -23.850 -27.222 1.956 1.00 34.72 192 VAL A O 1
#

Secondary structure (DSSP, 8-state):
----------HHHHHHHHHHHHHHHHHHHHHHHHHHHHHHHHHHHHHHHSPPPPTTS--PPPPHHHHHHHHHHHHHHHHHHHHHHTT--PBPSSTTT-SBTT-HHHHHTTSEEEETTTTEEEETT-S-S-SSTTSGGG--EE-----TTHHHHHHHHHHTTSSS-SS--HHHHHHHHH--------------

Radius of gyration: 27.25 Å; Cα contacts (8 Å, |Δi|>4): 162; chains: 1; bounding box: 72×85×38 Å

Solvent-accessible surface area (backbone atoms only — not comparable to full-atom values): 11949 Å² total; per-residue (Å²): 136,91,81,86,80,71,88,80,77,52,71,65,58,53,52,52,51,51,52,52,50,51,54,52,52,49,54,52,50,56,50,51,52,52,51,50,53,50,53,50,51,52,50,54,52,54,60,70,70,48,78,75,76,71,89,79,67,80,77,72,73,76,48,75,41,64,70,40,43,61,39,49,56,51,51,31,51,51,50,40,53,53,28,48,77,67,75,66,63,50,58,35,91,50,92,87,64,75,44,54,60,43,39,65,64,44,31,64,72,63,61,31,35,32,24,66,70,77,71,42,76,21,57,76,93,50,88,51,73,66,90,53,87,86,68,60,88,67,61,41,66,29,63,69,72,94,55,97,59,47,66,61,52,45,54,47,31,48,75,70,63,60,41,94,77,82,79,68,55,68,69,60,50,47,47,68,76,63,53,77,81,81,89,66,85,82,75,76,77,75,92,125